Protein AF-A0A952NFS4-F1 (afdb_monomer_lite)

Sequence (334 aa):
MRTPTLLSLLITGSLAAYAETATTVPVESAVNVFPADLLQISTTQAFSKHVMLVDKSARKLMIFERDGETIRKIDEIPADIGKNNGNKEKENDHRTPEGIYFFQQKKAPPEIPFSLYGKMAFTTDYPNLFDKRAKKTGSGIWLHSIPENVPLTRGSRGCIVIRNEALARVESYIQLHETPVIIYDKIEYIAKEEHDRRRKELGEWMENWRQSWESQDADRYLSFYDKDFSAPGFKGFSNWEKHKRRLARNYKTIKVTLNQPFLLLHKDQLIIKTLQKYESDRHADYGVKVVHALRTKDGYKIIREEWEKADETGTTSPAQISALPPVSSEPQKD

Radius of gyration: 28.81 Å; chains: 1; bounding box: 64×35×147 Å

pLDDT: mean 86.6, std 19.98, range [27.89, 98.75]

Foldseek 3Di:
DDDDDDDDDDDDDDDDDDDDPPPPDPDPDPQDKDFQFQQFDFPALLFFQWAWEAAQQQQKIWIWGDDPRDIDTDDIFRKAFFPDADAAAEAQPRGAHAFKKFFADKAAPPRDDCQQFNGIKTAIPPVDPVSVVSVGDDGDAIEGEHAPPDDRHPGGSHHIYGHPVVVVVVVVSHDGPHHMYGYDNHTDMDGPVSSVVVSVVVVVVVVQLQVCLFVLVLVSNCVQADQLADEPPDPHDVRVSVVSNVVSVPFPGKDKDWGRWRWGDGQFKTKTWTWIWIDTPVDTATWIKIWIWGQDPVGIHTRYIFTFGDDSSRHGDPDDSDGPDDDPPDPPDD

Structure (mmCIF, N/CA/C/O backbone):
data_AF-A0A952NFS4-F1
#
_entry.id   AF-A0A952NFS4-F1
#
loop_
_atom_site.group_PDB
_atom_site.id
_atom_site.type_symbol
_atom_site.label_atom_id
_atom_site.label_alt_id
_atom_site.label_comp_id
_atom_site.label_asym_id
_atom_site.label_entity_id
_atom_site.label_seq_id
_atom_site.pdbx_PDB_ins_code
_atom_site.Cartn_x
_atom_site.Cartn_y
_atom_site.Cartn_z
_atom_site.occupancy
_atom_site.B_iso_or_equiv
_atom_site.auth_seq_id
_atom_site.auth_comp_id
_atom_site.auth_asym_id
_atom_site.auth_atom_id
_atom_site.pdbx_PDB_model_num
ATOM 1 N N . MET A 1 1 ? -26.149 -1.357 -97.907 1.00 39.69 1 MET A N 1
ATOM 2 C CA . MET A 1 1 ? -24.731 -0.950 -98.026 1.00 39.69 1 MET A CA 1
ATOM 3 C C . MET A 1 1 ? -24.549 0.386 -97.313 1.00 39.69 1 MET A C 1
ATOM 5 O O . MET A 1 1 ? -25.293 1.299 -97.625 1.00 39.69 1 MET A O 1
ATOM 9 N N . ARG A 1 2 ? -23.549 0.451 -96.419 1.00 38.22 2 ARG A N 1
ATOM 10 C CA . ARG A 1 2 ? -22.910 1.631 -95.790 1.00 38.22 2 ARG A CA 1
ATOM 11 C C . ARG A 1 2 ? -23.692 2.469 -94.750 1.00 38.22 2 ARG A C 1
ATOM 13 O O . ARG A 1 2 ? -24.704 3.092 -95.028 1.00 38.22 2 ARG A O 1
ATOM 20 N N . THR A 1 3 ? -23.109 2.456 -93.551 1.00 38.09 3 THR A N 1
ATOM 21 C CA . THR A 1 3 ? -23.215 3.307 -92.345 1.00 38.09 3 THR A CA 1
ATOM 22 C C . THR A 1 3 ? -22.605 4.721 -92.549 1.00 38.09 3 THR A C 1
ATOM 24 O O . THR A 1 3 ? -21.975 4.925 -93.586 1.00 38.09 3 THR A O 1
ATOM 27 N N . PRO A 1 4 ? -22.495 5.602 -91.520 1.00 62.12 4 PRO A N 1
ATOM 28 C CA . PRO A 1 4 ? -23.520 6.227 -90.655 1.00 62.12 4 PRO A CA 1
ATOM 29 C C . PRO A 1 4 ? -23.278 7.763 -90.484 1.00 62.12 4 PRO A C 1
ATOM 31 O O . PRO A 1 4 ? -22.248 8.273 -90.919 1.00 62.12 4 PRO A O 1
ATOM 34 N N . THR A 1 5 ? -24.134 8.518 -89.773 1.00 38.03 5 THR A N 1
ATOM 35 C CA . THR A 1 5 ? -23.726 9.771 -89.072 1.00 38.03 5 THR A CA 1
ATOM 36 C C . THR A 1 5 ? -24.678 10.106 -87.909 1.00 38.03 5 THR A C 1
ATOM 38 O O . THR A 1 5 ? -25.882 9.892 -88.018 1.00 38.03 5 THR A O 1
ATOM 41 N N . LEU A 1 6 ? -24.111 10.589 -86.795 1.00 42.22 6 LEU A N 1
ATOM 42 C CA . LEU A 1 6 ? -24.754 10.945 -85.519 1.00 42.22 6 LEU A CA 1
ATOM 43 C C . LEU A 1 6 ? -25.547 12.267 -85.560 1.00 42.22 6 LEU A C 1
ATOM 45 O O . LEU A 1 6 ? -25.089 13.211 -86.198 1.00 42.22 6 LEU A O 1
ATOM 49 N N . LEU A 1 7 ? -26.590 12.392 -84.719 1.00 33.06 7 LEU A N 1
ATOM 50 C CA . LEU A 1 7 ? -26.819 13.610 -83.922 1.00 33.06 7 LEU A CA 1
ATOM 51 C C . LEU A 1 7 ? -27.671 13.359 -82.656 1.00 33.06 7 LEU A C 1
ATOM 53 O O . LEU A 1 7 ? -28.545 12.500 -82.613 1.00 33.06 7 LEU A O 1
ATOM 57 N N . SER A 1 8 ? -27.331 14.143 -81.641 1.00 39.72 8 SER A N 1
ATOM 58 C CA . SER A 1 8 ? -27.684 14.200 -80.220 1.00 39.72 8 SER A CA 1
ATOM 59 C C . SER A 1 8 ? -29.161 14.473 -79.894 1.00 39.72 8 SER A C 1
ATOM 61 O O . SER A 1 8 ? -29.808 15.251 -80.589 1.00 39.72 8 SER A O 1
ATOM 63 N N . LEU A 1 9 ? -29.645 13.982 -78.741 1.00 35.75 9 LEU A N 1
ATOM 64 C CA . LEU A 1 9 ? -30.838 14.529 -78.081 1.00 35.75 9 LEU A CA 1
ATOM 65 C C . LEU A 1 9 ? -30.672 14.567 -76.551 1.00 35.75 9 LEU A C 1
ATOM 67 O O . LEU A 1 9 ? -30.342 13.565 -75.920 1.00 35.75 9 LEU A O 1
ATOM 71 N N . LEU A 1 10 ? -30.888 15.757 -75.987 1.00 40.31 10 LEU A N 1
ATOM 72 C CA . LEU A 1 10 ? -30.966 16.065 -74.558 1.00 40.31 10 LEU A CA 1
ATOM 73 C C . LEU A 1 10 ? -32.201 15.410 -73.928 1.00 40.31 10 LEU A C 1
ATOM 75 O O . LEU A 1 10 ? -33.298 15.555 -74.462 1.00 40.31 10 LEU A O 1
ATOM 79 N N . ILE A 1 11 ? -32.050 14.800 -72.749 1.00 41.53 11 ILE A N 1
ATOM 80 C CA . ILE A 1 11 ? -33.174 14.558 -71.834 1.00 41.53 11 ILE A CA 1
ATOM 81 C C . ILE A 1 11 ? -32.768 15.016 -70.434 1.00 41.53 11 ILE A C 1
ATOM 83 O O . ILE A 1 11 ? -31.851 14.489 -69.810 1.00 41.53 11 ILE A O 1
ATOM 87 N N . THR A 1 12 ? -33.476 16.038 -69.969 1.00 41.69 12 THR A N 1
ATOM 88 C CA . THR A 1 12 ? -33.490 16.570 -68.609 1.00 41.69 12 THR A CA 1
ATOM 89 C C . THR A 1 12 ? -34.091 15.541 -67.648 1.00 41.69 12 THR A C 1
ATOM 91 O O . THR A 1 12 ? -35.274 15.219 -67.756 1.00 41.69 12 THR A O 1
ATOM 94 N N . GLY A 1 13 ? -33.292 15.031 -66.709 1.00 38.50 13 GLY A N 1
ATOM 95 C CA . GLY A 1 13 ? -33.745 14.149 -65.630 1.00 38.50 13 GLY A CA 1
ATOM 96 C C . GLY A 1 13 ? -34.036 14.930 -64.348 1.00 38.50 13 GLY A C 1
ATOM 97 O O . GLY A 1 13 ? -33.151 15.580 -63.800 1.00 38.50 13 GLY A O 1
ATOM 98 N N . SER A 1 14 ? -35.290 14.870 -63.906 1.00 42.69 14 SER A N 1
ATOM 99 C CA . SER A 1 14 ? -35.854 15.470 -62.692 1.00 42.69 14 SER A CA 1
ATOM 100 C C . SER A 1 14 ? -35.191 14.958 -61.401 1.00 42.69 14 SER A C 1
ATOM 102 O O . SER A 1 14 ? -34.988 13.757 -61.233 1.00 42.69 14 SER A O 1
ATOM 104 N N . LEU A 1 15 ? -34.897 15.880 -60.472 1.00 44.75 15 LEU A N 1
ATOM 105 C CA . LEU A 1 15 ? -34.587 15.573 -59.074 1.00 44.75 15 LEU A CA 1
ATOM 106 C C . LEU A 1 15 ? -35.862 15.138 -58.337 1.00 44.75 15 LEU A C 1
ATOM 108 O O . LEU A 1 15 ? -36.786 15.935 -58.182 1.00 44.75 15 LEU A O 1
ATOM 112 N N . ALA A 1 16 ? -35.852 13.925 -57.789 1.00 44.66 16 ALA A N 1
ATOM 113 C CA . ALA A 1 16 ? -36.694 13.543 -56.663 1.00 44.66 16 ALA A CA 1
ATOM 114 C C . ALA A 1 16 ? -35.772 13.138 -55.507 1.00 44.66 16 ALA A C 1
ATOM 116 O O . ALA A 1 16 ? -35.048 12.147 -55.584 1.00 44.66 16 ALA A O 1
ATOM 117 N N . ALA A 1 17 ? -35.756 13.965 -54.463 1.00 45.00 17 ALA A N 1
ATOM 118 C CA . ALA A 1 17 ? -34.979 13.745 -53.255 1.00 45.00 17 ALA A CA 1
ATOM 119 C C . ALA A 1 17 ? -35.564 12.569 -52.461 1.00 45.00 17 ALA A C 1
ATOM 121 O O . ALA A 1 17 ? -36.714 12.621 -52.029 1.00 45.00 17 ALA A O 1
ATOM 122 N N . TYR A 1 18 ? -34.759 11.532 -52.244 1.00 41.91 18 TYR A N 1
ATOM 123 C CA . TYR A 1 18 ? -35.009 10.539 -51.205 1.00 41.91 18 TYR A CA 1
ATOM 124 C C . TYR A 1 18 ? -34.217 10.967 -49.973 1.00 41.91 18 TYR A C 1
ATOM 126 O O . TYR A 1 18 ? -32.988 10.975 -49.975 1.00 41.91 18 TYR A O 1
ATOM 134 N N . ALA A 1 19 ? -34.937 11.389 -48.937 1.00 44.69 19 ALA A N 1
ATOM 135 C CA . ALA A 1 19 ? -34.367 11.630 -47.625 1.00 44.69 19 ALA A CA 1
ATOM 136 C C . ALA A 1 19 ? -34.101 10.273 -46.960 1.00 44.69 19 ALA A C 1
ATOM 138 O O . ALA A 1 19 ? -35.012 9.653 -46.413 1.00 44.69 19 ALA A O 1
ATOM 139 N N . GLU A 1 20 ? -32.857 9.804 -47.010 1.00 44.19 20 GLU A N 1
ATOM 140 C CA . GLU A 1 20 ? -32.389 8.772 -46.090 1.00 44.19 20 GLU A CA 1
ATOM 141 C C . GLU A 1 20 ? -32.205 9.417 -44.716 1.00 44.19 20 GLU A C 1
ATOM 143 O O . GLU A 1 20 ? -31.265 10.173 -44.466 1.00 44.19 20 GLU A O 1
ATOM 148 N N . THR A 1 21 ? -33.136 9.143 -43.806 1.00 40.03 21 THR A N 1
ATOM 149 C CA . THR A 1 21 ? -32.939 9.403 -42.382 1.00 40.03 21 THR A CA 1
ATOM 150 C C . THR A 1 21 ? -31.819 8.498 -41.886 1.00 40.03 21 THR A C 1
ATOM 152 O O . THR A 1 21 ? -32.054 7.344 -41.524 1.00 40.03 21 THR A O 1
ATOM 155 N N . ALA A 1 22 ? -30.593 9.022 -41.886 1.00 40.31 22 ALA A N 1
ATOM 156 C CA . ALA A 1 22 ? -29.454 8.409 -41.227 1.00 40.31 22 ALA A CA 1
ATOM 157 C C . ALA A 1 22 ? -29.796 8.237 -39.742 1.00 40.31 22 ALA A C 1
ATOM 159 O O . ALA A 1 22 ? -29.838 9.196 -38.971 1.00 40.31 22 ALA A O 1
ATOM 160 N N . THR A 1 23 ? -30.099 7.002 -39.353 1.00 36.78 23 THR A N 1
ATOM 161 C CA . THR A 1 23 ? -30.257 6.629 -37.953 1.00 36.78 23 THR A CA 1
ATOM 162 C C . THR A 1 23 ? -28.871 6.732 -37.332 1.00 36.78 23 THR A C 1
ATOM 164 O O . THR A 1 23 ? -27.999 5.905 -37.591 1.00 36.78 23 THR A O 1
ATOM 167 N N . THR A 1 24 ? -28.628 7.800 -36.577 1.00 40.97 24 THR A N 1
ATOM 168 C CA . THR A 1 24 ? -27.391 7.964 -35.818 1.00 40.97 24 THR A CA 1
ATOM 169 C C . THR A 1 24 ? -27.325 6.841 -34.792 1.00 40.97 24 THR A C 1
ATOM 171 O O . THR A 1 24 ? -28.050 6.855 -33.797 1.00 40.97 24 THR A O 1
ATOM 174 N N . VAL A 1 25 ? -26.480 5.847 -35.056 1.00 40.75 25 VAL A N 1
ATOM 175 C CA . VAL A 1 25 ? -26.081 4.858 -34.056 1.00 40.75 25 VAL A CA 1
ATOM 176 C C . VAL A 1 25 ? -25.454 5.644 -32.898 1.00 40.75 25 VAL A C 1
ATOM 178 O O . VAL A 1 25 ? -24.580 6.477 -33.162 1.00 40.75 25 VAL A O 1
ATOM 181 N N . PRO A 1 26 ? -25.899 5.469 -31.641 1.00 41.88 26 PRO A N 1
ATOM 182 C CA . PRO A 1 26 ? -25.292 6.177 -30.528 1.00 41.88 26 PRO A CA 1
ATOM 183 C C . PRO A 1 26 ? -23.823 5.771 -30.454 1.00 41.88 26 PRO A C 1
ATOM 185 O O . PRO A 1 26 ? -23.506 4.582 -30.419 1.00 41.88 26 PRO A O 1
ATOM 188 N N . VAL A 1 27 ? -22.943 6.771 -30.451 1.00 43.31 27 VAL A N 1
ATOM 189 C CA . VAL A 1 27 ? -21.529 6.612 -30.119 1.00 43.31 27 VAL A CA 1
ATOM 190 C C . VAL A 1 27 ? -21.461 5.858 -28.795 1.00 43.31 27 VAL A C 1
ATOM 192 O O . VAL A 1 27 ? -22.013 6.313 -27.794 1.00 43.31 27 VAL A O 1
ATOM 195 N N . GLU A 1 28 ? -20.844 4.681 -28.835 1.00 43.31 28 GLU A N 1
ATOM 196 C CA . GLU A 1 28 ? -20.611 3.796 -27.702 1.00 43.31 28 GLU A CA 1
ATOM 197 C C . GLU A 1 28 ? -20.092 4.623 -26.519 1.00 43.31 28 GLU A C 1
ATOM 199 O O . GLU A 1 28 ? -19.002 5.197 -26.563 1.00 43.31 28 GLU A O 1
ATOM 204 N N . SER A 1 29 ? -20.920 4.768 -25.482 1.00 43.19 29 SER A N 1
ATOM 205 C CA . SER A 1 29 ? -20.528 5.442 -24.251 1.00 43.19 29 SER A CA 1
ATOM 206 C C . SER A 1 29 ? -19.296 4.723 -23.715 1.00 43.19 29 SER A C 1
ATOM 208 O O . SER A 1 29 ? -19.393 3.541 -23.383 1.00 43.19 29 SER A O 1
ATOM 210 N N . ALA A 1 30 ? -18.150 5.405 -23.655 1.00 52.44 30 ALA A N 1
ATOM 211 C CA . ALA A 1 30 ? -16.935 4.850 -23.075 1.00 52.44 30 ALA A CA 1
ATOM 212 C C . ALA A 1 30 ? -17.274 4.263 -21.698 1.00 52.44 30 ALA A C 1
ATOM 214 O O . ALA A 1 30 ? -17.655 4.997 -20.783 1.00 52.44 30 ALA A O 1
ATOM 215 N N . VAL A 1 31 ? -17.208 2.936 -21.573 1.00 57.56 31 VAL A N 1
ATOM 216 C CA . VAL A 1 31 ? -17.515 2.250 -20.318 1.00 57.56 31 VAL A CA 1
ATOM 217 C C . VAL A 1 31 ? -16.520 2.763 -19.283 1.00 57.56 31 VAL A C 1
ATOM 219 O O . VAL A 1 31 ? -15.313 2.567 -19.418 1.00 57.56 31 VAL A O 1
ATOM 222 N N . ASN A 1 32 ? -17.020 3.480 -18.279 1.00 87.31 32 ASN A N 1
ATOM 223 C CA . ASN A 1 32 ? -16.185 4.075 -17.248 1.00 87.31 32 ASN A CA 1
ATOM 224 C C . ASN A 1 32 ? -15.720 2.966 -16.296 1.00 87.31 32 ASN A C 1
ATOM 226 O O . ASN A 1 32 ? -16.459 2.556 -15.397 1.00 87.31 32 ASN A O 1
ATOM 230 N N . VAL A 1 33 ? -14.531 2.422 -16.562 1.00 91.12 33 VAL A N 1
ATOM 231 C CA . VAL A 1 33 ? -13.948 1.306 -15.814 1.00 91.12 33 VAL A CA 1
ATOM 232 C C . VAL A 1 33 ? -12.820 1.759 -14.895 1.00 91.12 33 VAL A C 1
ATOM 234 O O . VAL A 1 33 ? -12.019 2.627 -15.240 1.00 91.12 33 VAL A O 1
ATOM 237 N N . PHE A 1 34 ? -12.719 1.111 -13.738 1.00 92.81 34 PHE A N 1
ATOM 238 C CA . PHE A 1 34 ? -11.740 1.420 -12.698 1.00 92.81 34 PHE A CA 1
ATOM 239 C C . PHE A 1 34 ? -10.943 0.172 -12.311 1.00 92.81 34 PHE A C 1
ATOM 241 O O . PHE A 1 34 ? -11.498 -0.930 -12.362 1.00 92.81 34 PHE A O 1
ATOM 248 N N . PRO A 1 35 ? -9.667 0.308 -11.896 1.00 94.94 35 PRO A N 1
ATOM 249 C CA . PRO A 1 35 ? -8.935 -0.801 -11.296 1.00 94.94 35 PRO A CA 1
ATOM 250 C C . PRO A 1 35 ? -9.697 -1.329 -10.078 1.00 94.94 35 PRO A C 1
ATOM 252 O O . PRO A 1 35 ? -10.043 -0.561 -9.178 1.00 94.94 35 PRO A O 1
ATOM 255 N N . ALA A 1 36 ? -9.951 -2.635 -10.046 1.00 93.88 36 ALA A N 1
ATOM 256 C CA . ALA A 1 36 ? -10.885 -3.247 -9.104 1.00 93.88 36 ALA A CA 1
ATOM 257 C C . ALA A 1 36 ? -10.526 -3.049 -7.623 1.00 93.88 36 ALA A C 1
ATOM 259 O O . ALA A 1 36 ? -11.422 -2.980 -6.782 1.00 93.88 36 ALA A O 1
ATOM 260 N N . ASP A 1 37 ? -9.232 -2.935 -7.329 1.00 93.12 37 ASP A N 1
ATOM 261 C CA . ASP A 1 37 ? -8.688 -2.886 -5.971 1.00 93.12 37 ASP A CA 1
ATOM 262 C C . ASP A 1 37 ? -8.217 -1.469 -5.559 1.00 93.12 37 ASP A C 1
ATOM 264 O O . ASP A 1 37 ? -7.873 -1.231 -4.399 1.00 93.12 37 ASP A O 1
ATOM 268 N N . LEU A 1 38 ? -8.256 -0.485 -6.469 1.00 94.19 38 LEU A N 1
ATOM 269 C CA . LEU A 1 38 ? -7.990 0.923 -6.146 1.00 94.19 38 LEU A CA 1
ATOM 270 C C . LEU A 1 38 ? -9.311 1.632 -5.832 1.00 94.19 38 LEU A C 1
ATOM 272 O O . LEU A 1 38 ? -9.870 2.335 -6.673 1.00 94.19 38 LEU A O 1
ATOM 276 N N . LEU A 1 39 ? -9.842 1.402 -4.629 1.00 92.75 39 LEU A N 1
ATOM 277 C CA . LEU A 1 39 ? -11.181 1.874 -4.261 1.00 92.75 39 LEU A CA 1
ATOM 278 C C . LEU A 1 39 ? -11.217 3.351 -3.864 1.00 92.75 39 LEU A C 1
ATOM 280 O O . LEU A 1 39 ? -12.156 4.047 -4.237 1.00 92.75 39 LEU A O 1
ATOM 284 N N . GLN A 1 40 ? -10.228 3.842 -3.110 1.00 94.00 40 GLN A N 1
ATOM 285 C CA . GLN A 1 40 ? -10.239 5.225 -2.629 1.00 94.00 40 GLN A CA 1
ATOM 286 C C . GLN A 1 40 ? -8.832 5.747 -2.339 1.00 94.00 40 GLN A C 1
ATOM 288 O O . GLN A 1 40 ? -8.115 5.189 -1.509 1.00 94.00 40 GLN A O 1
ATOM 293 N N . ILE A 1 41 ? -8.473 6.864 -2.972 1.00 95.62 41 ILE A N 1
ATOM 294 C CA . ILE A 1 41 ? -7.329 7.691 -2.574 1.00 95.62 41 ILE A CA 1
ATOM 295 C C . ILE A 1 41 ? -7.869 8.749 -1.614 1.00 95.62 41 ILE A C 1
ATOM 297 O O . ILE A 1 41 ? -8.770 9.500 -1.993 1.00 95.62 41 ILE A O 1
ATOM 301 N N . SER A 1 42 ? -7.350 8.777 -0.379 1.00 93.50 42 SER A N 1
ATOM 302 C CA . SER A 1 42 ? -7.847 9.674 0.678 1.00 93.50 42 SER A CA 1
ATOM 303 C C . SER A 1 42 ? -7.925 11.112 0.184 1.00 93.50 42 SER A C 1
ATOM 305 O O . SER A 1 42 ? -6.990 11.493 -0.501 1.00 93.50 42 SER A O 1
ATOM 307 N N . THR A 1 43 ? -8.935 11.919 0.543 1.00 92.00 43 THR A N 1
ATOM 308 C CA . THR A 1 43 ? -9.040 13.360 0.199 1.00 92.00 43 THR A CA 1
ATOM 309 C C . THR A 1 43 ? -8.216 14.303 1.072 1.00 92.00 43 THR A C 1
ATOM 311 O O . THR A 1 43 ? -8.055 15.476 0.727 1.00 92.00 43 THR A O 1
ATOM 314 N N . THR A 1 44 ? -7.641 13.810 2.166 1.00 89.44 44 THR A N 1
ATOM 315 C CA . THR A 1 44 ? -6.764 14.619 3.019 1.00 89.44 44 THR A CA 1
ATOM 316 C C . THR A 1 44 ? -5.487 15.048 2.286 1.00 89.44 44 THR A C 1
ATOM 318 O O . THR A 1 44 ? -5.034 14.383 1.353 1.00 89.44 44 THR A O 1
ATOM 321 N N . GLN A 1 45 ? -4.899 16.172 2.694 1.00 88.44 45 GLN A N 1
ATOM 322 C CA . GLN A 1 45 ? -3.573 16.599 2.224 1.00 88.44 45 GLN A CA 1
ATOM 323 C C . GLN A 1 45 ? -2.434 15.893 2.973 1.00 88.44 45 GLN A C 1
ATOM 325 O O . GLN A 1 45 ? -1.299 15.927 2.515 1.00 88.44 45 GLN A O 1
ATOM 330 N N . ALA A 1 46 ? -2.757 15.218 4.080 1.00 88.31 46 ALA A N 1
ATOM 331 C CA . ALA A 1 46 ? -1.815 14.461 4.897 1.00 88.31 46 ALA A CA 1
ATOM 332 C C . ALA A 1 46 ? -1.188 13.249 4.207 1.00 88.31 46 ALA A C 1
ATOM 334 O O . ALA A 1 46 ? -0.140 12.781 4.636 1.00 88.31 46 ALA A O 1
ATOM 335 N N . PHE A 1 47 ? -1.843 12.706 3.183 1.00 92.88 47 PHE A N 1
ATOM 336 C CA . PHE A 1 47 ? -1.386 11.509 2.487 1.00 92.88 47 PHE A CA 1
ATOM 337 C C . PHE A 1 47 ? -1.088 11.835 1.032 1.00 92.88 47 PHE A C 1
ATOM 339 O O . PHE A 1 47 ? -1.615 12.801 0.471 1.00 92.88 47 PHE A O 1
ATOM 346 N N . SER A 1 48 ? -0.278 10.987 0.397 1.00 94.31 48 SER A N 1
ATOM 347 C CA . SER A 1 48 ? -0.005 11.128 -1.029 1.00 94.31 48 SER A CA 1
ATOM 348 C C . SER A 1 48 ? -1.302 11.143 -1.838 1.00 94.31 48 SER A C 1
ATOM 350 O O . SER A 1 48 ? -2.178 10.293 -1.677 1.00 94.31 48 SER A O 1
ATOM 352 N N . LYS A 1 49 ? -1.395 12.097 -2.766 1.00 95.62 49 LYS A N 1
ATOM 353 C CA . LYS A 1 49 ? -2.478 12.154 -3.755 1.00 95.62 49 LYS A CA 1
ATOM 354 C C . LYS A 1 49 ? -2.304 11.141 -4.891 1.00 95.62 49 LYS A C 1
ATOM 356 O O . LYS A 1 49 ? -3.188 11.048 -5.742 1.00 95.62 49 LYS A O 1
ATOM 361 N N . HIS A 1 50 ? -1.180 10.419 -4.920 1.00 97.38 50 HIS A N 1
ATOM 362 C CA . HIS A 1 50 ? -0.834 9.480 -5.980 1.00 97.38 50 HIS A CA 1
ATOM 363 C C . HIS A 1 50 ? -0.805 8.035 -5.486 1.00 97.38 50 HIS A C 1
ATOM 365 O O . HIS A 1 50 ? -0.382 7.749 -4.367 1.00 97.38 50 HIS A O 1
ATOM 371 N N . VAL A 1 51 ? -1.174 7.120 -6.378 1.00 98.12 51 VAL A N 1
ATOM 372 C CA . VAL A 1 51 ? -0.957 5.676 -6.250 1.00 98.12 51 VAL A CA 1
ATOM 373 C C . VAL A 1 51 ? -0.301 5.175 -7.521 1.00 98.12 51 VAL A C 1
ATOM 375 O O . VAL A 1 51 ? -0.713 5.530 -8.624 1.00 98.12 51 VAL A O 1
ATOM 378 N N . MET A 1 52 ? 0.691 4.308 -7.375 1.00 98.56 52 MET A N 1
ATOM 379 C CA . MET A 1 52 ? 1.295 3.610 -8.500 1.00 98.56 52 MET A CA 1
ATOM 380 C C . MET A 1 52 ? 0.738 2.196 -8.599 1.00 98.56 52 MET A C 1
ATOM 382 O O . MET A 1 52 ? 0.735 1.467 -7.611 1.00 98.56 52 MET A O 1
ATOM 386 N N . LEU A 1 53 ? 0.296 1.788 -9.786 1.00 98.62 53 LEU A N 1
ATOM 387 C CA . LEU A 1 53 ? -0.083 0.404 -10.064 1.00 98.62 53 LEU A CA 1
ATOM 388 C C . LEU A 1 53 ? 0.904 -0.203 -11.059 1.00 98.62 53 LEU A C 1
ATOM 390 O O . LEU A 1 53 ? 1.197 0.398 -12.090 1.00 98.62 53 LEU A O 1
ATOM 394 N N . VAL A 1 54 ? 1.398 -1.401 -10.771 1.00 98.75 54 VAL A N 1
ATOM 395 C CA . VAL A 1 54 ? 2.228 -2.178 -11.695 1.00 98.75 54 VAL A CA 1
ATOM 396 C C . VAL A 1 54 ? 1.416 -3.357 -12.200 1.00 98.75 54 VAL A C 1
ATOM 398 O O . VAL A 1 54 ? 1.000 -4.200 -11.410 1.00 98.75 54 VAL A O 1
ATOM 401 N N . ASP A 1 55 ? 1.225 -3.430 -13.513 1.00 98.56 55 ASP A N 1
ATOM 402 C CA . ASP A 1 55 ? 0.678 -4.606 -14.185 1.00 98.56 55 ASP A CA 1
ATOM 403 C C . ASP A 1 55 ? 1.841 -5.421 -14.758 1.00 98.56 55 ASP A C 1
ATOM 405 O O . ASP A 1 55 ? 2.511 -4.989 -15.704 1.00 98.56 55 ASP A O 1
ATOM 409 N N . LYS A 1 56 ? 2.118 -6.585 -14.160 1.00 98.38 56 LYS A N 1
ATOM 410 C CA . LYS A 1 56 ? 3.207 -7.472 -14.587 1.00 98.38 56 LYS A CA 1
ATOM 411 C C . LYS A 1 56 ? 2.946 -8.068 -15.970 1.00 98.38 56 LYS A C 1
ATOM 413 O O . LYS A 1 56 ? 3.875 -8.136 -16.772 1.00 98.38 56 LYS A O 1
ATOM 418 N N . SER A 1 57 ? 1.706 -8.454 -16.264 1.00 97.38 57 SER A N 1
ATOM 419 C CA . SER A 1 57 ? 1.306 -9.059 -17.537 1.00 97.38 57 SER A CA 1
ATOM 420 C C . SER A 1 57 ? 1.433 -8.080 -18.705 1.00 97.38 57 SER A C 1
ATOM 422 O O . SER A 1 57 ? 1.997 -8.419 -19.745 1.00 97.38 57 SER A O 1
ATOM 424 N N . ALA A 1 58 ? 0.986 -6.838 -18.509 1.00 97.38 58 ALA A N 1
ATOM 425 C CA . ALA A 1 58 ? 1.087 -5.768 -19.494 1.00 97.38 58 ALA A CA 1
ATOM 426 C C . ALA A 1 58 ? 2.462 -5.085 -19.479 1.00 97.38 58 ALA A C 1
ATOM 428 O O . ALA A 1 58 ? 2.778 -4.333 -20.401 1.00 97.38 58 ALA A O 1
ATOM 429 N N . ARG A 1 59 ? 3.271 -5.346 -18.441 1.00 97.88 59 ARG A N 1
ATOM 430 C CA . ARG A 1 59 ? 4.598 -4.767 -18.207 1.00 97.88 59 ARG A CA 1
ATOM 431 C C . ARG A 1 59 ? 4.547 -3.241 -18.196 1.00 97.88 59 ARG A C 1
ATOM 433 O O . ARG A 1 59 ? 5.264 -2.563 -18.932 1.00 97.88 59 ARG A O 1
ATOM 440 N N . LYS A 1 60 ? 3.660 -2.703 -17.359 1.00 98.31 60 LYS A N 1
ATOM 441 C CA . LYS A 1 60 ? 3.388 -1.266 -17.247 1.00 98.31 60 LYS A CA 1
ATOM 442 C C . LYS A 1 60 ? 3.391 -0.812 -15.797 1.00 98.31 60 LYS A C 1
ATOM 444 O O . LYS A 1 60 ? 2.881 -1.505 -14.923 1.00 98.31 60 LYS A O 1
ATOM 449 N N . LEU A 1 61 ? 3.919 0.384 -15.576 1.00 98.62 61 LEU A N 1
ATOM 450 C CA . LEU A 1 61 ? 3.736 1.180 -14.370 1.00 98.62 61 LEU A CA 1
ATOM 451 C C . LEU A 1 61 ? 2.748 2.301 -14.705 1.00 98.62 61 LEU A C 1
ATOM 453 O O . LEU A 1 61 ? 2.991 3.084 -15.616 1.00 98.62 61 LEU A O 1
ATOM 457 N N . MET A 1 62 ? 1.640 2.381 -13.987 1.00 98.50 62 MET A N 1
ATOM 458 C CA . MET A 1 62 ? 0.611 3.403 -14.155 1.00 98.50 62 MET A CA 1
ATOM 459 C C . MET A 1 62 ? 0.539 4.269 -12.911 1.00 98.50 62 MET A C 1
ATOM 461 O O . MET A 1 62 ? 0.685 3.772 -11.795 1.00 98.50 62 MET A O 1
ATOM 465 N N . ILE A 1 63 ? 0.278 5.555 -13.107 1.00 98.19 63 ILE A N 1
ATOM 466 C CA . ILE A 1 63 ? 0.153 6.521 -12.019 1.00 98.19 63 ILE A CA 1
ATOM 467 C C . ILE A 1 63 ? -1.285 6.998 -11.989 1.00 98.19 63 ILE A C 1
ATOM 469 O O . ILE A 1 63 ? -1.807 7.491 -12.989 1.00 98.19 63 ILE A O 1
ATOM 473 N N . PHE A 1 64 ? -1.917 6.828 -10.839 1.00 97.62 64 PHE A N 1
ATOM 474 C CA . PHE A 1 64 ? -3.258 7.302 -10.565 1.00 97.62 64 PHE A CA 1
ATOM 475 C C . PHE A 1 64 ? -3.192 8.457 -9.578 1.00 97.62 64 PHE A C 1
ATOM 477 O O . PHE A 1 64 ? -2.395 8.441 -8.643 1.00 97.62 64 PHE A O 1
ATOM 484 N N . GLU A 1 65 ? -4.041 9.450 -9.795 1.00 95.81 65 GLU A N 1
ATOM 485 C CA . GLU A 1 65 ? -4.186 10.625 -8.949 1.00 95.81 65 GLU A CA 1
ATOM 486 C C . GLU A 1 65 ? -5.634 10.735 -8.480 1.00 95.81 65 GLU A C 1
ATOM 488 O O . GLU A 1 65 ? -6.574 10.385 -9.203 1.00 95.81 65 GLU A O 1
ATOM 493 N N . ARG A 1 66 ? -5.808 11.240 -7.262 1.00 93.56 66 ARG A N 1
ATOM 494 C CA . ARG A 1 66 ? -7.104 11.706 -6.780 1.00 93.56 66 ARG A CA 1
ATOM 495 C C . ARG A 1 66 ? -7.552 12.950 -7.549 1.00 93.56 66 ARG A C 1
ATOM 497 O O . ARG A 1 66 ? -6.865 13.967 -7.524 1.00 93.56 66 ARG A O 1
ATOM 504 N N . ASP A 1 67 ? -8.750 12.895 -8.117 1.00 84.62 67 ASP A N 1
ATOM 505 C CA . ASP A 1 67 ? -9.408 14.006 -8.804 1.00 84.62 67 ASP A CA 1
ATOM 506 C C . ASP A 1 67 ? -10.780 14.265 -8.160 1.00 84.62 67 ASP A C 1
ATOM 508 O O . ASP A 1 67 ? -11.779 13.603 -8.463 1.00 84.62 67 ASP A O 1
ATOM 512 N N . GLY A 1 68 ? -10.801 15.158 -7.166 1.00 81.00 68 GLY A N 1
ATOM 513 C CA . GLY A 1 68 ? -11.956 15.347 -6.285 1.00 81.00 68 GLY A CA 1
ATOM 514 C C . GLY A 1 68 ? -12.302 14.063 -5.521 1.00 81.00 68 GLY A C 1
ATOM 515 O O . GLY A 1 68 ? -11.487 13.555 -4.751 1.00 81.00 68 GLY A O 1
ATOM 516 N N . GLU A 1 69 ? -13.512 13.546 -5.742 1.00 73.50 69 GLU A N 1
ATOM 517 C CA . GLU A 1 69 ? -13.978 12.254 -5.208 1.00 73.50 69 GLU A CA 1
ATOM 518 C C . GLU A 1 69 ? -13.680 11.065 -6.138 1.00 73.50 69 GLU A C 1
ATOM 520 O O . GLU A 1 69 ? -13.983 9.920 -5.805 1.00 73.50 69 GLU A O 1
ATOM 525 N N . THR A 1 70 ? -13.101 11.322 -7.312 1.00 82.81 70 THR A N 1
ATOM 526 C CA . THR A 1 70 ? -12.797 10.305 -8.322 1.00 82.81 70 THR A CA 1
ATOM 527 C C . THR A 1 70 ? -11.301 10.010 -8.394 1.00 82.81 70 THR A C 1
ATOM 529 O O . THR A 1 70 ? -10.475 10.650 -7.738 1.00 82.81 70 THR A O 1
ATOM 532 N N . ILE A 1 71 ? -10.940 8.994 -9.176 1.00 91.12 71 ILE A N 1
ATOM 533 C CA . ILE A 1 71 ? -9.558 8.569 -9.385 1.00 91.12 71 ILE A CA 1
ATOM 534 C C . ILE A 1 71 ? -9.302 8.542 -10.890 1.00 91.12 71 ILE A C 1
ATOM 536 O O . ILE A 1 71 ? -10.077 7.951 -11.642 1.00 91.12 71 ILE A O 1
ATOM 540 N N . ARG A 1 72 ? -8.203 9.159 -11.329 1.00 93.38 72 ARG A N 1
ATOM 541 C CA . ARG A 1 72 ? -7.828 9.285 -12.743 1.00 93.38 72 ARG A CA 1
ATOM 542 C C . ARG A 1 72 ? -6.428 8.735 -12.976 1.00 93.38 72 ARG A C 1
ATOM 544 O O . ARG A 1 72 ? -5.515 9.026 -12.211 1.00 93.38 72 ARG A O 1
ATOM 551 N N . LYS A 1 73 ? -6.233 7.990 -14.068 1.00 96.12 73 LYS A N 1
ATOM 552 C CA . LYS A 1 73 ? -4.888 7.646 -14.555 1.00 96.12 73 LYS A CA 1
ATOM 553 C C . LYS A 1 73 ? -4.255 8.883 -15.196 1.00 96.12 73 LYS A C 1
ATOM 555 O O . LYS A 1 73 ? -4.845 9.457 -16.109 1.00 96.12 73 LYS A O 1
ATOM 560 N N . ILE A 1 74 ? -3.076 9.278 -14.726 1.00 96.62 74 ILE A N 1
ATOM 561 C CA . ILE A 1 74 ? -2.372 10.489 -15.173 1.00 96.62 74 ILE A CA 1
ATOM 562 C C . ILE A 1 74 ? -1.091 10.201 -15.959 1.00 96.62 74 ILE A C 1
ATOM 564 O O . ILE A 1 74 ? -0.657 11.059 -16.719 1.00 96.62 74 ILE A O 1
ATOM 568 N N . ASP A 1 75 ? -0.508 9.010 -15.807 1.00 97.06 75 ASP A N 1
ATOM 569 C CA . ASP A 1 75 ? 0.655 8.576 -16.587 1.00 97.06 75 ASP A CA 1
ATOM 570 C C . ASP A 1 75 ? 0.660 7.045 -16.740 1.00 97.06 75 ASP A C 1
ATOM 572 O O . ASP A 1 75 ? 0.070 6.309 -15.939 1.00 97.06 75 ASP A O 1
ATOM 576 N N . GLU A 1 76 ? 1.330 6.566 -17.783 1.00 97.75 76 GLU A N 1
ATOM 577 C CA . GLU A 1 76 ? 1.542 5.153 -18.075 1.00 97.75 76 GLU A CA 1
ATOM 578 C C . GLU A 1 76 ? 2.921 4.956 -18.714 1.00 97.75 76 GLU A C 1
ATOM 580 O O . GLU A 1 76 ? 3.237 5.503 -19.769 1.00 97.75 76 GLU A O 1
ATOM 585 N N . ILE A 1 77 ? 3.746 4.135 -18.071 1.00 97.88 77 ILE A N 1
ATOM 586 C CA . ILE A 1 77 ? 5.152 3.940 -18.400 1.00 97.88 77 ILE A CA 1
ATOM 587 C C . ILE A 1 77 ? 5.408 2.458 -18.706 1.00 97.88 77 ILE A C 1
ATOM 589 O O . ILE A 1 77 ? 5.071 1.600 -17.884 1.00 97.88 77 ILE A O 1
ATOM 593 N N . PRO A 1 78 ? 6.060 2.124 -19.836 1.00 97.94 78 PRO A N 1
ATOM 594 C CA . PRO A 1 78 ? 6.581 0.781 -20.066 1.00 97.94 78 PRO A CA 1
ATOM 595 C C . PRO A 1 78 ? 7.578 0.377 -18.975 1.00 97.94 78 PRO A C 1
ATOM 597 O O . PRO A 1 78 ? 8.514 1.119 -18.667 1.00 97.94 78 PRO A O 1
ATOM 600 N N . ALA A 1 79 ? 7.405 -0.821 -18.429 1.00 97.94 79 ALA A N 1
ATOM 601 C CA . ALA A 1 79 ? 8.228 -1.362 -17.361 1.00 97.94 79 ALA A CA 1
ATOM 602 C C . ALA A 1 79 ? 8.782 -2.756 -17.704 1.00 97.94 79 ALA A C 1
ATOM 604 O O . ALA A 1 79 ? 8.332 -3.449 -18.614 1.00 97.94 79 ALA A O 1
ATOM 605 N N . ASP A 1 80 ? 9.789 -3.181 -16.958 1.00 97.25 80 ASP A N 1
ATOM 606 C CA . ASP A 1 80 ? 10.252 -4.561 -16.864 1.00 97.25 80 ASP A CA 1
ATOM 607 C C . ASP A 1 80 ? 10.155 -5.031 -15.414 1.00 97.25 80 ASP A C 1
ATOM 609 O O . ASP A 1 80 ? 10.115 -4.234 -14.476 1.00 97.25 80 ASP A O 1
ATOM 613 N N . ILE A 1 81 ? 10.056 -6.341 -15.254 1.00 97.56 81 ILE A N 1
ATOM 614 C CA . ILE A 1 81 ? 9.765 -7.038 -14.007 1.00 97.56 81 ILE A CA 1
ATOM 615 C C . ILE A 1 81 ? 10.734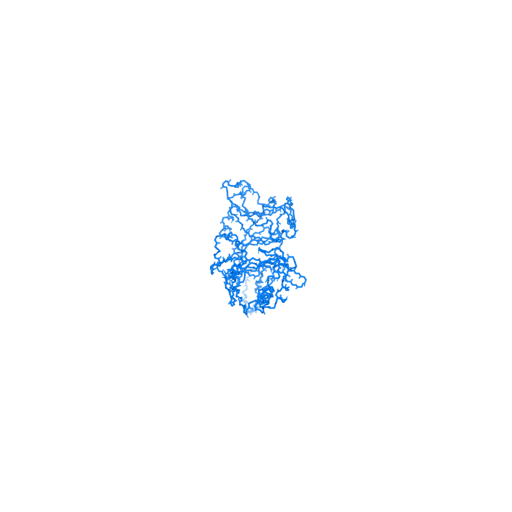 -8.215 -13.867 1.00 97.56 81 ILE A C 1
ATOM 617 O O . ILE A 1 81 ? 11.634 -8.407 -14.686 1.00 97.56 81 ILE A O 1
ATOM 621 N N . GLY A 1 82 ? 10.575 -9.012 -12.817 1.00 96.62 82 GLY A N 1
ATOM 622 C CA . GLY A 1 82 ? 11.338 -10.235 -12.618 1.00 96.62 82 GLY A CA 1
ATOM 623 C C . GLY A 1 82 ? 11.277 -11.163 -13.833 1.00 96.62 82 GLY A C 1
ATOM 624 O O . GLY A 1 82 ? 10.251 -11.269 -14.500 1.00 96.62 82 GLY A O 1
ATOM 625 N N . LYS A 1 83 ? 12.387 -11.854 -14.111 1.00 96.62 83 LYS A N 1
ATOM 626 C CA . LYS A 1 83 ? 12.493 -12.846 -15.198 1.00 96.62 83 LYS A CA 1
ATOM 627 C C . LYS A 1 83 ? 11.423 -13.930 -15.129 1.00 96.62 83 LYS A C 1
ATOM 629 O O . LYS A 1 83 ? 11.006 -14.443 -16.162 1.00 96.62 83 LYS A O 1
ATOM 634 N N . ASN A 1 84 ? 11.031 -14.302 -13.914 1.00 97.44 84 ASN A N 1
ATOM 635 C CA . ASN A 1 84 ? 10.067 -15.360 -13.678 1.00 97.44 84 ASN A CA 1
ATOM 636 C C . ASN A 1 84 ? 8.683 -14.763 -13.398 1.00 97.44 84 ASN A C 1
ATOM 638 O O . ASN A 1 84 ? 8.544 -13.825 -12.611 1.00 97.44 84 ASN A O 1
ATOM 642 N N . ASN A 1 85 ? 7.658 -15.362 -14.004 1.00 96.38 85 ASN A N 1
ATOM 643 C CA . ASN A 1 85 ? 6.258 -15.020 -13.758 1.00 96.38 85 ASN A CA 1
ATOM 644 C C . ASN A 1 85 ? 5.792 -15.478 -12.365 1.00 96.38 85 ASN A C 1
ATOM 646 O O . ASN A 1 85 ? 6.424 -16.324 -11.722 1.00 96.38 85 ASN A O 1
ATOM 650 N N . GLY A 1 86 ? 4.637 -14.958 -11.942 1.00 97.19 86 GLY A N 1
ATOM 651 C CA . GLY A 1 86 ? 3.992 -15.289 -10.672 1.00 97.19 86 GLY A CA 1
ATOM 652 C C . GLY A 1 86 ? 4.565 -14.537 -9.472 1.00 97.19 86 GLY A C 1
ATOM 653 O O . GLY A 1 86 ? 5.519 -13.762 -9.594 1.00 97.19 86 GLY A O 1
ATOM 654 N N . ASN A 1 87 ? 3.951 -14.745 -8.308 1.00 98.25 87 ASN A N 1
ATOM 655 C CA . ASN A 1 87 ? 4.293 -14.026 -7.086 1.00 98.25 87 ASN A CA 1
ATOM 656 C C . ASN A 1 87 ? 5.666 -14.451 -6.550 1.00 98.25 87 ASN A C 1
ATOM 658 O O . ASN A 1 87 ? 6.044 -15.628 -6.620 1.00 98.25 87 ASN A O 1
ATOM 662 N N . LYS A 1 88 ? 6.398 -13.481 -6.002 1.00 98.44 88 LYS A N 1
ATOM 663 C CA . LYS A 1 88 ? 7.634 -13.725 -5.270 1.00 98.44 88 LYS A CA 1
ATOM 664 C C . LYS A 1 88 ? 7.331 -14.471 -3.976 1.00 98.44 88 LYS A C 1
ATOM 666 O O . LYS A 1 88 ? 6.471 -14.044 -3.211 1.00 98.44 88 LYS A O 1
ATOM 671 N N . GLU A 1 89 ? 8.070 -15.549 -3.742 1.00 98.00 89 GLU A N 1
ATOM 672 C CA . GLU A 1 89 ? 7.932 -16.425 -2.573 1.00 98.00 89 GLU A CA 1
ATOM 673 C C . GLU A 1 89 ? 9.259 -16.578 -1.819 1.00 98.00 89 GLU A C 1
ATOM 675 O O . GLU A 1 89 ? 9.277 -16.702 -0.594 1.00 98.00 89 GLU A O 1
ATOM 680 N N . LYS A 1 90 ? 10.392 -16.578 -2.534 1.00 98.00 90 LYS A N 1
ATOM 681 C CA . LYS A 1 90 ? 11.705 -16.881 -1.950 1.00 98.00 90 LYS A CA 1
ATOM 682 C C . LYS A 1 90 ? 12.795 -15.951 -2.460 1.00 98.00 90 LYS A C 1
ATOM 684 O O . LYS A 1 90 ? 12.727 -15.375 -3.547 1.00 98.00 90 LYS A O 1
ATOM 689 N N . GLU A 1 91 ? 13.858 -15.825 -1.681 1.00 97.44 91 GLU A N 1
ATOM 690 C CA . GLU A 1 91 ? 15.091 -15.205 -2.151 1.00 97.44 91 GLU A CA 1
ATOM 691 C C . GLU A 1 91 ? 15.594 -15.883 -3.440 1.00 97.44 91 GLU A C 1
ATOM 693 O O . GLU A 1 91 ? 15.494 -17.098 -3.594 1.00 97.44 91 GLU A O 1
ATOM 698 N N . ASN A 1 92 ? 16.109 -15.082 -4.378 1.00 95.94 92 ASN A N 1
ATOM 699 C CA . ASN A 1 92 ? 16.654 -15.535 -5.666 1.00 95.94 92 ASN A CA 1
ATOM 700 C C . ASN A 1 92 ? 15.682 -16.272 -6.614 1.00 95.94 92 ASN A C 1
ATOM 702 O O . ASN A 1 92 ? 16.117 -16.811 -7.626 1.00 95.94 92 ASN A O 1
ATOM 706 N N . ASP A 1 93 ? 14.367 -16.230 -6.375 1.00 97.75 93 ASP A N 1
ATOM 707 C CA . ASP A 1 93 ? 13.369 -16.770 -7.317 1.00 97.75 93 ASP A CA 1
ATOM 708 C C . ASP A 1 93 ? 13.165 -15.916 -8.585 1.00 97.75 93 ASP A C 1
ATOM 710 O O . ASP A 1 93 ? 12.427 -16.316 -9.482 1.00 97.75 93 ASP A O 1
ATOM 714 N N . HIS A 1 94 ? 13.816 -14.750 -8.667 1.00 97.44 94 HIS A N 1
ATOM 715 C CA . HIS A 1 94 ? 13.737 -13.786 -9.769 1.00 97.44 94 HIS A CA 1
ATOM 716 C C . HIS A 1 94 ? 12.315 -13.348 -10.148 1.00 97.44 94 HIS A C 1
ATOM 718 O O . HIS A 1 94 ? 12.069 -12.987 -11.300 1.00 97.44 94 HIS A O 1
ATOM 724 N N . ARG A 1 95 ? 11.383 -13.364 -9.192 1.00 98.50 95 ARG A N 1
ATOM 725 C CA . ARG A 1 95 ? 10.014 -12.874 -9.371 1.00 98.50 95 ARG A CA 1
ATOM 726 C C . ARG A 1 95 ? 9.857 -11.483 -8.774 1.00 98.50 95 ARG A C 1
ATOM 728 O O . ARG A 1 95 ? 10.471 -11.163 -7.757 1.00 98.50 95 ARG A O 1
ATOM 735 N N . THR A 1 96 ? 9.012 -10.663 -9.390 1.00 98.75 96 THR A N 1
ATOM 736 C CA . THR A 1 96 ? 8.517 -9.428 -8.763 1.00 98.75 96 THR A CA 1
ATOM 737 C C . THR A 1 96 ? 7.331 -9.781 -7.862 1.00 98.75 96 THR A C 1
ATOM 739 O O . THR A 1 96 ? 6.435 -10.503 -8.322 1.00 98.75 96 THR A O 1
ATOM 742 N N . PRO A 1 97 ? 7.315 -9.324 -6.597 1.00 98.69 97 PRO A N 1
ATOM 743 C CA . PRO A 1 97 ? 6.225 -9.621 -5.677 1.00 98.69 97 PRO A CA 1
ATOM 744 C C . PRO A 1 97 ? 4.901 -9.019 -6.143 1.00 98.69 97 PRO A C 1
ATOM 746 O O . PRO A 1 97 ? 4.881 -8.063 -6.908 1.00 98.69 97 PRO A O 1
ATOM 749 N N . GLU A 1 98 ? 3.803 -9.581 -5.657 1.00 98.62 98 GLU A N 1
ATOM 750 C CA . GLU A 1 98 ? 2.447 -9.058 -5.815 1.00 98.62 98 GLU A CA 1
ATOM 751 C C . GLU A 1 98 ? 1.907 -8.673 -4.439 1.00 98.62 98 GLU A C 1
ATOM 753 O O . GLU A 1 98 ? 1.951 -9.496 -3.516 1.00 98.62 98 GLU A O 1
ATOM 758 N N . GLY A 1 99 ? 1.405 -7.447 -4.306 1.00 98.38 99 GLY A N 1
ATOM 759 C CA . GLY A 1 99 ? 1.029 -6.867 -3.020 1.00 98.38 99 GLY A CA 1
ATOM 760 C C . GLY A 1 99 ? 1.052 -5.342 -3.015 1.00 98.38 99 GLY A C 1
ATOM 761 O O . GLY A 1 99 ? 1.329 -4.701 -4.030 1.00 98.38 99 GLY A O 1
ATOM 762 N N . ILE A 1 100 ? 0.765 -4.772 -1.845 1.00 98.56 100 ILE A N 1
ATOM 763 C CA . ILE A 1 100 ? 0.802 -3.328 -1.584 1.00 98.56 100 ILE A CA 1
ATOM 764 C C . ILE A 1 100 ? 2.130 -2.986 -0.907 1.00 98.56 100 ILE A C 1
ATOM 766 O O . ILE A 1 100 ? 2.409 -3.488 0.179 1.00 98.56 100 ILE A O 1
ATOM 770 N N . TYR A 1 101 ? 2.923 -2.113 -1.519 1.00 98.69 101 TYR A N 1
ATOM 771 C CA . TYR A 1 101 ? 4.232 -1.702 -1.011 1.00 98.69 101 TYR A CA 1
ATOM 772 C C . TYR A 1 101 ? 4.341 -0.185 -0.920 1.00 98.69 101 TYR A C 1
ATOM 774 O O . TYR A 1 101 ? 3.611 0.537 -1.594 1.00 98.69 101 TYR A O 1
ATOM 782 N N . PHE A 1 102 ? 5.292 0.302 -0.131 1.00 98.44 102 PHE A N 1
ATOM 783 C CA . PHE A 1 102 ? 5.604 1.724 -0.003 1.00 98.44 102 PHE A CA 1
ATOM 784 C C . PHE A 1 102 ? 7.081 1.978 -0.275 1.00 98.44 102 PHE A C 1
ATOM 786 O O . PHE A 1 102 ? 7.951 1.211 0.151 1.00 98.44 102 PHE A O 1
ATOM 793 N N . PHE A 1 103 ? 7.380 3.085 -0.955 1.00 98.38 103 PHE A N 1
ATOM 794 C CA . PHE A 1 103 ? 8.760 3.495 -1.200 1.00 98.38 103 PHE A CA 1
ATOM 795 C C . PHE A 1 103 ? 9.437 3.946 0.096 1.00 98.38 103 PHE A C 1
ATOM 797 O O . PHE A 1 103 ? 8.856 4.720 0.843 1.00 98.38 103 PHE A O 1
ATOM 804 N N . GLN A 1 104 ? 10.659 3.488 0.364 1.00 98.00 104 GLN A N 1
ATOM 805 C CA . GLN A 1 104 ? 11.349 3.740 1.637 1.00 98.00 104 GLN A CA 1
ATOM 806 C C . GLN A 1 104 ? 12.517 4.711 1.490 1.00 98.00 104 GLN A C 1
ATOM 808 O O . GLN A 1 104 ? 12.657 5.638 2.275 1.00 98.00 104 GLN A O 1
ATOM 813 N N . GLN A 1 105 ? 13.383 4.501 0.500 1.00 97.88 105 GLN A N 1
ATOM 814 C CA . GLN A 1 105 ? 14.575 5.324 0.303 1.00 97.88 105 GLN A CA 1
ATOM 815 C C . GLN A 1 105 ? 14.775 5.621 -1.172 1.00 97.88 105 GLN A C 1
ATOM 817 O O . GLN A 1 105 ? 14.603 4.737 -2.012 1.00 97.88 105 GLN A O 1
ATOM 822 N N . LYS A 1 106 ? 15.225 6.840 -1.465 1.00 97.94 106 LYS A N 1
ATOM 823 C CA . LYS A 1 106 ? 15.808 7.191 -2.757 1.00 97.94 106 LYS A CA 1
ATOM 824 C C . LYS A 1 106 ? 17.310 6.915 -2.720 1.00 97.94 106 LYS A C 1
ATOM 826 O O . LYS A 1 106 ? 17.980 7.281 -1.760 1.00 97.94 106 LYS A O 1
ATOM 831 N N . LYS A 1 107 ? 17.827 6.296 -3.776 1.00 97.62 107 LYS A N 1
ATOM 832 C CA . LYS A 1 107 ? 19.249 6.014 -3.997 1.00 97.62 107 LYS A CA 1
ATOM 833 C C . LYS A 1 107 ? 19.661 6.502 -5.376 1.00 97.62 107 LYS A C 1
ATOM 835 O O . LYS A 1 107 ? 18.866 6.447 -6.313 1.00 97.62 107 LYS A O 1
ATOM 840 N N . ALA A 1 108 ? 20.898 6.956 -5.518 1.00 96.38 108 ALA A N 1
ATOM 841 C CA . ALA A 1 108 ? 21.447 7.416 -6.792 1.00 96.38 108 ALA A CA 1
ATOM 842 C C . ALA A 1 108 ? 22.962 7.161 -6.851 1.00 96.38 108 ALA A C 1
ATOM 844 O O . ALA A 1 108 ? 23.589 6.962 -5.810 1.00 96.38 108 ALA A O 1
ATOM 845 N N . PRO A 1 109 ? 23.585 7.148 -8.041 1.00 94.44 109 PRO A N 1
ATOM 846 C CA . PRO A 1 109 ? 25.038 7.110 -8.144 1.00 94.44 109 PRO A CA 1
ATOM 847 C C . PRO A 1 109 ? 25.701 8.252 -7.344 1.00 94.44 109 PRO A C 1
ATOM 849 O O . PRO A 1 109 ? 25.158 9.357 -7.310 1.00 94.44 109 PRO A O 1
ATOM 852 N N . PRO A 1 110 ? 26.875 8.020 -6.728 1.00 94.94 110 PRO A N 1
ATOM 853 C CA . PRO A 1 110 ? 27.679 6.798 -6.799 1.00 94.94 110 PRO A CA 1
ATOM 854 C C . PRO A 1 110 ? 27.282 5.696 -5.794 1.00 94.94 110 PRO A C 1
ATOM 856 O O . PRO A 1 110 ? 27.909 4.642 -5.810 1.00 94.94 110 PRO A O 1
ATOM 859 N N . GLU A 1 111 ? 26.261 5.894 -4.946 1.00 96.00 111 GLU A N 1
ATOM 860 C CA . GLU A 1 111 ? 25.823 4.906 -3.934 1.00 96.00 111 GLU A CA 1
ATOM 861 C C . GLU A 1 111 ? 25.417 3.564 -4.568 1.00 96.00 111 GLU A C 1
ATOM 863 O O . GLU A 1 111 ? 25.649 2.494 -4.006 1.00 96.00 111 GLU A O 1
ATOM 868 N N . ILE A 1 112 ? 24.824 3.624 -5.763 1.00 94.75 112 ILE A N 1
ATOM 869 C CA . ILE A 1 112 ? 24.421 2.461 -6.557 1.00 94.75 112 ILE A CA 1
ATOM 870 C C . ILE A 1 112 ? 25.088 2.489 -7.946 1.00 94.75 112 ILE A C 1
ATOM 872 O O . ILE A 1 112 ? 25.218 3.562 -8.543 1.00 94.75 112 ILE A O 1
ATOM 876 N N . PRO A 1 113 ? 25.484 1.332 -8.517 1.00 93.19 113 PRO A N 1
ATOM 877 C CA . PRO A 1 113 ? 26.099 1.290 -9.843 1.00 93.19 113 PRO A CA 1
ATOM 878 C C . PRO A 1 113 ? 25.144 1.741 -10.958 1.00 93.19 113 PRO A C 1
ATOM 880 O O . PRO A 1 113 ? 24.133 1.082 -11.220 1.00 93.19 113 PRO A O 1
ATOM 883 N N . PHE A 1 114 ? 25.502 2.808 -11.680 1.00 91.50 114 PHE A N 1
ATOM 884 C CA . PHE A 1 114 ? 24.714 3.332 -12.807 1.00 91.50 114 PHE A CA 1
ATOM 885 C C . PHE A 1 114 ? 24.452 2.279 -13.896 1.00 91.50 114 PHE A C 1
ATOM 887 O O . PHE A 1 114 ? 23.363 2.217 -14.463 1.00 91.50 114 PHE A O 1
ATOM 894 N N . SER A 1 115 ? 25.427 1.407 -14.167 1.00 89.62 115 SER A N 1
ATOM 895 C CA . SER A 1 115 ? 25.300 0.333 -15.163 1.00 89.62 115 SER A CA 1
ATOM 896 C C . SER A 1 115 ? 24.171 -0.658 -14.847 1.00 89.62 115 SER A C 1
ATOM 898 O O . SER A 1 115 ? 23.605 -1.260 -15.760 1.00 89.62 115 SER A O 1
ATOM 900 N N . LEU A 1 116 ? 23.821 -0.816 -13.567 1.00 88.38 116 LEU A N 1
ATOM 901 C CA . LEU A 1 116 ? 22.774 -1.729 -13.110 1.00 88.38 116 LEU A CA 1
ATOM 902 C C . LEU A 1 116 ? 21.449 -1.007 -12.846 1.00 88.38 116 LEU A C 1
ATOM 904 O O . LEU A 1 116 ? 20.402 -1.514 -13.260 1.00 88.38 116 LEU A O 1
ATOM 908 N N . TYR A 1 117 ? 21.513 0.158 -12.193 1.00 92.62 117 TYR A N 1
ATOM 909 C CA . TYR A 1 117 ? 20.357 0.858 -11.622 1.00 92.62 117 TYR A CA 1
ATOM 910 C C . TYR A 1 117 ? 20.039 2.213 -12.269 1.00 92.62 117 TYR A C 1
ATOM 912 O O . TYR A 1 117 ? 19.124 2.902 -11.823 1.00 92.62 117 TYR A O 1
ATOM 920 N N . GLY A 1 118 ? 20.771 2.601 -13.315 1.00 93.12 118 GLY A N 1
ATOM 921 C CA . GLY A 1 118 ? 20.542 3.857 -14.020 1.00 93.12 118 GLY A CA 1
ATOM 922 C C . GLY A 1 118 ? 20.744 5.083 -13.127 1.00 93.12 118 GLY A C 1
ATOM 923 O O . GLY A 1 118 ? 21.602 5.099 -12.243 1.00 93.12 118 GLY A O 1
ATOM 924 N N . LYS A 1 119 ? 19.972 6.139 -13.401 1.00 94.62 119 LYS A N 1
ATOM 925 C CA . LYS A 1 119 ? 20.063 7.436 -12.717 1.00 94.62 119 LYS A CA 1
ATOM 926 C C . LYS A 1 119 ? 19.652 7.388 -11.245 1.00 94.62 119 LYS A C 1
ATOM 928 O O . LYS A 1 119 ? 20.224 8.137 -10.461 1.00 94.62 119 LYS A O 1
ATOM 933 N N . MET A 1 120 ? 18.667 6.569 -10.871 1.00 95.88 120 MET A N 1
ATOM 934 C CA . MET A 1 120 ? 18.215 6.457 -9.481 1.00 95.88 120 MET A CA 1
ATOM 935 C C . MET A 1 120 ? 17.385 5.193 -9.237 1.00 95.88 120 MET A C 1
ATOM 937 O O . MET A 1 120 ? 16.913 4.541 -10.170 1.00 95.88 120 MET A O 1
ATOM 941 N N . ALA A 1 121 ? 17.185 4.880 -7.961 1.00 97.69 121 ALA A N 1
ATOM 942 C CA . ALA A 1 121 ? 16.323 3.811 -7.491 1.00 97.69 121 ALA A CA 1
ATOM 943 C C . ALA A 1 121 ? 15.513 4.252 -6.265 1.00 97.69 121 ALA A C 1
ATOM 945 O O . ALA A 1 121 ? 15.994 5.018 -5.434 1.00 97.69 121 ALA A O 1
ATOM 946 N N . PHE A 1 122 ? 14.312 3.706 -6.130 1.00 98.62 122 PHE A N 1
ATOM 947 C CA . PHE A 1 122 ? 13.463 3.793 -4.953 1.00 98.62 122 PHE A CA 1
ATOM 948 C C . PHE A 1 122 ? 13.293 2.395 -4.373 1.00 98.62 122 PHE A C 1
ATOM 950 O O . PHE A 1 122 ? 12.802 1.482 -5.043 1.00 98.62 122 PHE A O 1
ATOM 957 N N . THR A 1 123 ? 13.725 2.204 -3.131 1.00 98.38 123 THR A N 1
ATOM 958 C CA . THR A 1 123 ? 13.558 0.922 -2.444 1.00 98.38 123 THR A CA 1
ATOM 959 C C . THR A 1 123 ? 12.111 0.747 -1.992 1.00 98.38 123 THR A C 1
ATOM 961 O O . THR A 1 123 ? 11.453 1.733 -1.677 1.00 98.38 123 THR A O 1
ATOM 964 N N . THR A 1 124 ? 11.611 -0.487 -1.937 1.00 98.62 124 THR A N 1
ATOM 965 C CA . THR A 1 124 ? 10.306 -0.802 -1.325 1.00 98.62 124 THR A CA 1
ATOM 966 C C . THR A 1 124 ? 10.486 -1.411 0.065 1.00 98.62 124 THR A C 1
ATOM 968 O O . THR A 1 124 ? 11.605 -1.742 0.465 1.00 98.62 124 THR A O 1
ATOM 971 N N . ASP A 1 125 ? 9.387 -1.576 0.796 1.00 98.31 125 ASP A N 1
ATOM 972 C CA . ASP A 1 125 ? 9.316 -2.295 2.070 1.00 98.31 125 ASP A CA 1
ATOM 973 C C . ASP A 1 125 ? 9.153 -3.817 1.924 1.00 98.31 125 ASP A C 1
ATOM 975 O O . ASP A 1 125 ? 8.920 -4.493 2.925 1.00 98.31 125 ASP A O 1
ATOM 979 N N . TYR A 1 126 ? 9.304 -4.391 0.722 1.00 98.31 126 TYR A N 1
ATOM 980 C CA . TYR A 1 126 ? 9.326 -5.848 0.569 1.00 98.31 126 TYR A CA 1
ATOM 981 C C . TYR A 1 126 ? 10.518 -6.478 1.330 1.00 98.31 126 TYR A C 1
ATOM 983 O O . TYR A 1 126 ? 11.665 -6.066 1.109 1.00 98.31 126 TYR A O 1
ATOM 991 N N . PRO A 1 127 ? 10.311 -7.555 2.115 1.00 98.44 127 PRO A N 1
ATOM 992 C CA . PRO A 1 127 ? 9.023 -8.155 2.464 1.00 98.44 127 PRO A CA 1
ATOM 993 C C . PRO A 1 127 ? 8.312 -7.347 3.560 1.00 98.44 127 PRO A C 1
ATOM 995 O O . PRO A 1 127 ? 8.879 -7.093 4.631 1.00 98.44 127 PRO A O 1
ATOM 998 N N . ASN A 1 128 ? 7.049 -6.992 3.312 1.00 97.62 128 ASN A N 1
ATOM 999 C CA . ASN A 1 128 ? 6.240 -6.205 4.243 1.00 97.62 128 ASN A CA 1
ATOM 1000 C C . ASN A 1 128 ? 5.558 -7.106 5.301 1.00 97.62 128 ASN A C 1
ATOM 1002 O O . ASN A 1 128 ? 5.884 -8.288 5.449 1.00 97.62 128 ASN A O 1
ATOM 1006 N N . LEU A 1 129 ? 4.603 -6.560 6.067 1.00 96.38 129 LEU A N 1
ATOM 1007 C CA . LEU A 1 129 ? 3.828 -7.323 7.056 1.00 96.38 129 LEU A CA 1
ATOM 1008 C C . LEU A 1 129 ? 3.152 -8.569 6.454 1.00 96.38 129 LEU A C 1
ATOM 1010 O O . LEU A 1 129 ? 3.225 -9.648 7.046 1.00 96.38 129 LEU A O 1
ATOM 1014 N N . PHE A 1 130 ? 2.491 -8.426 5.304 1.00 97.75 130 PHE A N 1
ATOM 1015 C CA . PHE A 1 130 ? 1.768 -9.517 4.652 1.00 97.75 130 PHE A CA 1
ATOM 1016 C C . PHE A 1 130 ? 2.731 -10.590 4.143 1.00 97.75 130 PHE A C 1
ATOM 1018 O O . PHE A 1 130 ? 2.510 -11.774 4.392 1.00 97.75 130 PHE A O 1
ATOM 1025 N N . ASP A 1 131 ? 3.842 -10.187 3.522 1.00 98.31 131 ASP A N 1
ATOM 1026 C CA . ASP A 1 131 ? 4.857 -11.121 3.026 1.00 98.31 131 ASP A CA 1
ATOM 1027 C C . ASP A 1 131 ? 5.496 -11.929 4.158 1.00 98.31 131 ASP A C 1
ATOM 1029 O O . ASP A 1 131 ? 5.653 -13.146 4.054 1.00 98.31 131 ASP A O 1
ATOM 1033 N N . LYS A 1 132 ? 5.817 -11.268 5.277 1.00 96.81 132 LYS A N 1
ATOM 1034 C CA . LYS A 1 132 ? 6.379 -11.926 6.464 1.00 96.81 132 LYS A CA 1
ATOM 1035 C C . LYS A 1 132 ? 5.400 -12.928 7.070 1.00 96.81 132 LYS A C 1
ATOM 1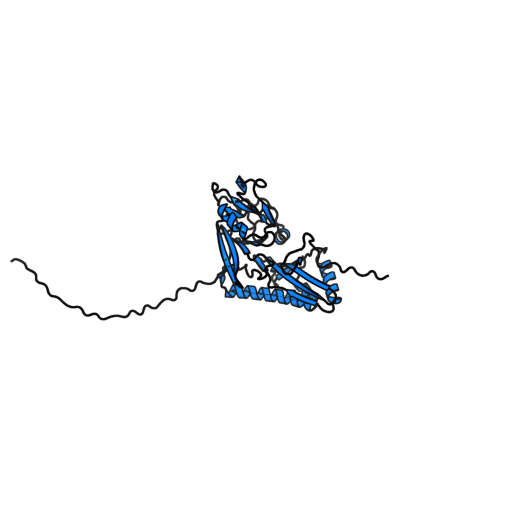037 O O . LYS A 1 132 ? 5.811 -14.026 7.441 1.00 96.81 132 LYS A O 1
ATOM 1042 N N . ARG A 1 133 ? 4.105 -12.594 7.134 1.00 94.88 133 ARG A N 1
ATOM 1043 C CA . ARG A 1 133 ? 3.055 -13.533 7.577 1.00 94.88 133 ARG A CA 1
ATOM 1044 C C . ARG A 1 133 ? 2.916 -14.723 6.628 1.00 94.88 133 ARG A C 1
ATOM 1046 O O . ARG A 1 133 ? 2.769 -15.849 7.094 1.00 94.88 133 ARG A O 1
ATOM 1053 N N . ALA A 1 134 ? 3.050 -14.488 5.325 1.00 96.12 134 ALA A N 1
ATOM 1054 C CA . ALA A 1 134 ? 3.112 -15.532 4.303 1.00 96.12 134 ALA A CA 1
ATOM 1055 C C . ALA A 1 134 ? 4.459 -16.288 4.271 1.00 96.12 134 ALA A C 1
ATOM 1057 O O . ALA A 1 134 ? 4.640 -17.178 3.445 1.00 96.12 134 ALA A O 1
ATOM 1058 N N . LYS A 1 135 ? 5.396 -15.979 5.184 1.00 97.69 135 LYS A N 1
ATOM 1059 C CA . LYS A 1 135 ? 6.733 -16.592 5.299 1.00 97.69 135 LYS A CA 1
ATOM 1060 C C . LYS A 1 135 ? 7.594 -16.444 4.040 1.00 97.69 135 LYS A C 1
ATOM 1062 O O . LYS A 1 135 ? 8.479 -17.266 3.794 1.00 97.69 135 LYS A O 1
ATOM 1067 N N . LYS A 1 136 ? 7.360 -15.389 3.263 1.00 98.12 136 LYS A N 1
ATOM 1068 C CA . LYS A 1 136 ? 8.170 -15.076 2.089 1.00 98.12 136 LYS A CA 1
ATOM 1069 C C . LYS A 1 136 ? 9.536 -14.543 2.488 1.00 98.12 136 LYS A C 1
ATOM 1071 O O . LYS A 1 136 ? 9.690 -13.893 3.524 1.00 98.12 136 LYS A O 1
ATOM 1076 N N . THR A 1 137 ? 10.531 -14.793 1.641 1.00 97.81 137 THR A N 1
ATOM 1077 C CA . THR A 1 137 ? 11.918 -14.365 1.882 1.00 97.81 137 THR A CA 1
ATOM 1078 C C . THR A 1 137 ? 12.494 -13.530 0.734 1.00 97.81 137 THR A C 1
ATOM 1080 O O . THR A 1 137 ? 11.848 -13.283 -0.293 1.00 97.81 137 THR A O 1
ATOM 1083 N N . GLY A 1 138 ? 13.729 -13.062 0.919 1.00 96.56 138 GLY A N 1
ATOM 1084 C CA . GLY A 1 138 ? 14.430 -12.163 0.008 1.00 96.56 138 GLY A CA 1
ATOM 1085 C C . GLY A 1 138 ? 14.269 -10.693 0.381 1.00 96.56 138 GLY A C 1
ATOM 1086 O O . GLY A 1 138 ? 13.667 -10.351 1.393 1.00 96.56 138 GLY A O 1
ATOM 1087 N N . SER A 1 139 ? 14.852 -9.824 -0.437 1.00 96.50 139 SER A N 1
ATOM 1088 C CA . SER A 1 139 ? 14.898 -8.375 -0.232 1.00 96.50 139 SER A CA 1
ATOM 1089 C C . SER A 1 139 ? 15.232 -7.680 -1.559 1.00 96.50 139 SER A C 1
ATOM 1091 O O . SER A 1 139 ? 15.295 -8.329 -2.607 1.00 96.50 139 SER A O 1
ATOM 1093 N N . GLY A 1 140 ? 15.449 -6.362 -1.533 1.00 95.81 140 GLY A N 1
ATOM 1094 C CA . GLY A 1 140 ? 16.038 -5.651 -2.673 1.00 95.81 140 GLY A CA 1
ATOM 1095 C C . GLY A 1 140 ? 15.092 -5.442 -3.859 1.00 95.81 140 GLY A C 1
ATOM 1096 O O . GLY A 1 140 ? 15.550 -5.326 -4.992 1.00 95.81 140 GLY A O 1
ATOM 1097 N N . ILE A 1 141 ? 13.778 -5.408 -3.617 1.00 98.19 141 ILE A N 1
ATOM 1098 C CA . ILE A 1 141 ? 12.784 -5.112 -4.653 1.00 98.19 141 ILE A CA 1
ATOM 1099 C C . ILE A 1 141 ? 12.664 -3.599 -4.782 1.00 98.19 141 ILE A C 1
ATOM 1101 O O . ILE A 1 141 ? 12.106 -2.937 -3.908 1.00 98.19 141 ILE A O 1
ATOM 1105 N N . TRP A 1 142 ? 13.244 -3.041 -5.839 1.00 98.38 142 TRP A N 1
ATOM 1106 C CA . TRP A 1 142 ? 13.308 -1.596 -6.058 1.00 98.38 142 TRP A CA 1
ATOM 1107 C C . TRP A 1 142 ? 12.581 -1.209 -7.345 1.00 98.38 142 TRP A C 1
ATOM 1109 O O . TRP A 1 142 ? 12.521 -2.002 -8.286 1.00 98.38 142 TRP A O 1
ATOM 1119 N N . LEU A 1 143 ? 12.084 0.024 -7.401 1.00 98.56 143 LEU A N 1
ATOM 1120 C CA . LEU A 1 143 ? 11.813 0.718 -8.654 1.00 98.56 143 LEU A CA 1
ATOM 1121 C C . LEU A 1 143 ? 13.097 1.427 -9.071 1.00 98.56 143 LEU A C 1
ATOM 1123 O O . LEU A 1 143 ? 13.562 2.299 -8.348 1.00 98.56 143 LEU A O 1
ATOM 1127 N N . HIS A 1 144 ? 13.689 1.085 -10.206 1.00 97.75 144 HIS A N 1
ATOM 1128 C CA . HIS A 1 144 ? 14.896 1.767 -10.671 1.00 97.75 144 HIS A CA 1
ATOM 1129 C C . HIS A 1 144 ? 14.876 1.990 -12.172 1.00 97.75 144 HIS A C 1
ATOM 1131 O O . HIS A 1 144 ? 14.081 1.387 -12.897 1.00 97.75 144 HIS A O 1
ATOM 1137 N N . SER A 1 145 ? 15.766 2.854 -12.651 1.00 95.25 145 SER A N 1
ATOM 1138 C CA . SER A 1 145 ? 15.909 3.061 -14.082 1.00 95.25 145 SER A CA 1
ATOM 1139 C C . SER A 1 145 ? 17.017 2.207 -14.685 1.00 95.25 145 SER A C 1
ATOM 1141 O O . SER A 1 145 ? 17.780 1.528 -13.999 1.00 95.25 145 SER A O 1
ATOM 1143 N N . ILE A 1 146 ? 17.094 2.198 -16.007 1.00 94.19 146 ILE A N 1
ATOM 1144 C CA . ILE A 1 146 ? 18.122 1.488 -16.760 1.00 94.19 146 ILE A CA 1
ATOM 1145 C C . ILE A 1 146 ? 18.719 2.422 -17.820 1.00 94.19 146 ILE A C 1
ATOM 1147 O O . ILE A 1 146 ? 17.987 3.249 -18.373 1.00 94.19 146 ILE A O 1
ATOM 1151 N N . PRO A 1 147 ? 20.028 2.324 -18.118 1.00 88.69 147 PRO A N 1
ATOM 1152 C CA . PRO A 1 147 ? 20.628 3.027 -19.249 1.00 88.69 147 PRO A CA 1
ATOM 1153 C C . PRO A 1 147 ? 19.936 2.710 -20.588 1.00 88.69 147 PRO A C 1
ATOM 1155 O O . PRO A 1 147 ? 19.499 1.582 -20.820 1.00 88.69 147 PRO A O 1
ATOM 1158 N N . GLU A 1 148 ? 19.858 3.700 -21.483 1.00 87.94 148 GLU A N 1
ATOM 1159 C CA . GLU A 1 148 ? 19.145 3.580 -22.770 1.00 87.94 148 GLU A CA 1
ATOM 1160 C C . GLU A 1 148 ? 19.759 2.527 -23.701 1.00 87.94 148 GLU A C 1
ATOM 1162 O O . GLU A 1 148 ? 19.049 1.857 -24.448 1.00 87.94 148 GLU A O 1
ATOM 1167 N N . ASN A 1 149 ? 21.073 2.311 -23.597 1.00 89.25 149 ASN A N 1
ATOM 1168 C CA . ASN A 1 149 ? 21.802 1.307 -24.371 1.00 89.25 149 ASN A CA 1
ATOM 1169 C C . ASN A 1 149 ? 21.543 -0.139 -23.915 1.00 89.25 149 ASN A C 1
ATOM 1171 O O . ASN A 1 149 ? 22.081 -1.066 -24.517 1.00 89.25 149 ASN A O 1
ATOM 1175 N N . VAL A 1 150 ? 20.750 -0.353 -22.862 1.00 88.81 150 VAL A N 1
ATOM 1176 C CA . VAL A 1 150 ? 20.375 -1.692 -22.410 1.00 88.81 150 VAL A CA 1
ATOM 1177 C C . VAL A 1 150 ? 18.904 -1.961 -22.743 1.00 88.81 150 VAL A C 1
ATOM 1179 O O . VAL A 1 150 ? 18.054 -1.102 -22.488 1.00 88.81 150 VAL A O 1
ATOM 1182 N N . PRO A 1 151 ? 18.553 -3.141 -23.291 1.00 91.31 151 PRO A N 1
ATOM 1183 C CA . PRO A 1 151 ? 17.161 -3.498 -23.539 1.00 91.31 151 PRO A CA 1
ATOM 1184 C C . PRO A 1 151 ? 16.331 -3.450 -22.254 1.00 91.31 151 PRO A C 1
ATOM 1186 O O . PRO A 1 151 ? 16.717 -4.039 -21.241 1.00 91.31 151 PRO A O 1
ATOM 1189 N N . LEU A 1 152 ? 15.176 -2.775 -22.307 1.00 91.44 152 LEU A N 1
ATOM 1190 C CA . LEU A 1 152 ? 14.270 -2.690 -21.161 1.00 91.44 152 LEU A CA 1
ATOM 1191 C C . LEU A 1 152 ? 13.762 -4.077 -20.769 1.00 91.44 152 LEU A C 1
ATOM 1193 O O . LEU A 1 152 ? 13.674 -4.358 -19.592 1.00 91.44 152 LEU A O 1
ATOM 1197 N N . THR A 1 153 ? 13.480 -4.963 -21.726 1.00 89.88 153 THR A N 1
ATOM 1198 C CA . THR A 1 153 ? 12.788 -6.242 -21.501 1.00 89.88 153 THR A CA 1
ATOM 1199 C C . THR A 1 153 ? 13.695 -7.428 -21.152 1.00 89.88 153 THR A C 1
ATOM 1201 O O . THR A 1 153 ? 13.380 -8.575 -21.462 1.00 89.88 153 THR A O 1
ATOM 1204 N N . ARG A 1 154 ? 14.833 -7.177 -20.499 1.00 88.56 154 ARG A N 1
ATOM 1205 C CA . ARG A 1 154 ? 15.836 -8.209 -20.163 1.00 88.56 154 ARG A CA 1
ATOM 1206 C C . ARG A 1 154 ? 15.428 -9.142 -19.011 1.00 88.56 154 ARG A C 1
ATOM 1208 O O . ARG A 1 154 ? 16.064 -10.181 -18.819 1.00 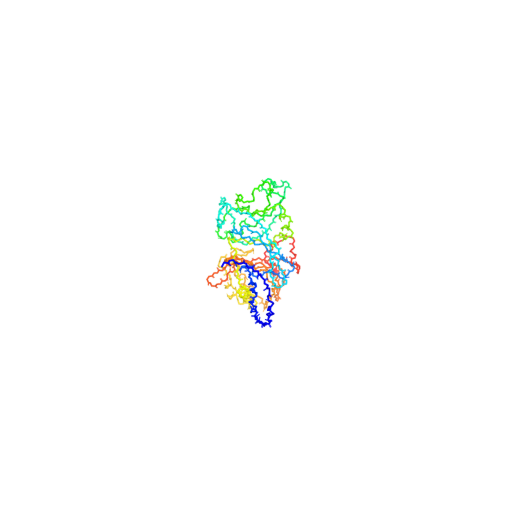88.56 154 ARG A O 1
ATOM 1215 N N . GLY A 1 155 ? 14.424 -8.756 -18.227 1.00 85.81 155 GLY A N 1
ATOM 1216 C CA . GLY A 1 155 ? 14.023 -9.427 -17.000 1.00 85.81 155 GLY A CA 1
ATOM 1217 C C . GLY A 1 155 ? 14.979 -9.103 -15.851 1.00 85.81 155 GLY A C 1
ATOM 1218 O O . GLY A 1 155 ? 16.183 -9.386 -15.891 1.00 85.81 155 GLY A O 1
ATOM 1219 N N . SER A 1 156 ? 14.441 -8.526 -14.785 1.00 92.38 156 SER A N 1
ATOM 1220 C CA . SER A 1 156 ? 15.173 -8.194 -13.567 1.00 92.38 156 SER A CA 1
ATOM 1221 C C . SER A 1 156 ? 15.267 -9.397 -12.609 1.00 92.38 156 SER A C 1
ATOM 1223 O O . SER A 1 156 ? 14.737 -10.481 -12.856 1.00 92.38 156 SER A O 1
ATOM 1225 N N . ARG A 1 157 ? 15.940 -9.217 -11.464 1.00 93.75 157 ARG A N 1
ATOM 1226 C CA . ARG A 1 157 ? 15.915 -10.196 -10.355 1.00 93.75 157 ARG A CA 1
ATOM 1227 C C . ARG A 1 157 ? 14.690 -10.040 -9.437 1.00 93.75 157 ARG A C 1
ATOM 1229 O O . ARG A 1 157 ? 14.633 -10.691 -8.399 1.00 93.75 157 ARG A O 1
ATOM 1236 N N . GLY A 1 158 ? 13.738 -9.182 -9.806 1.00 96.12 158 GLY A N 1
ATOM 1237 C CA . GLY A 1 158 ? 12.523 -8.885 -9.045 1.00 96.12 158 GLY A CA 1
ATOM 1238 C C . GLY A 1 158 ? 12.168 -7.394 -8.988 1.00 96.12 158 GLY A C 1
ATOM 1239 O O . GLY A 1 158 ? 11.030 -7.062 -8.678 1.00 96.12 158 GLY A O 1
ATOM 1240 N N . CYS A 1 159 ? 13.099 -6.498 -9.327 1.00 98.06 159 CYS A N 1
ATOM 1241 C CA . CYS A 1 159 ? 12.861 -5.055 -9.429 1.00 98.06 159 CYS A CA 1
ATOM 1242 C C . CYS A 1 159 ? 11.820 -4.687 -10.496 1.00 98.06 159 CYS A C 1
ATOM 1244 O O . CYS A 1 159 ? 11.695 -5.376 -11.511 1.00 98.06 159 CYS A O 1
ATOM 1246 N N . ILE A 1 160 ? 11.171 -3.543 -10.291 1.00 98.50 160 ILE A N 1
ATOM 1247 C CA . ILE A 1 160 ? 10.420 -2.822 -11.318 1.00 98.50 160 ILE A CA 1
ATOM 1248 C C . ILE A 1 160 ? 11.421 -1.910 -12.032 1.00 98.50 160 ILE A C 1
ATOM 1250 O O . ILE A 1 160 ? 12.081 -1.089 -11.395 1.00 98.50 160 ILE A O 1
ATOM 1254 N N . VAL A 1 161 ? 11.580 -2.068 -13.342 1.00 98.38 161 VAL A N 1
ATOM 1255 C CA . VAL A 1 161 ? 12.604 -1.349 -14.113 1.00 98.38 161 VAL A CA 1
ATOM 1256 C C . VAL A 1 161 ? 11.946 -0.483 -15.172 1.00 98.38 161 VAL A C 1
ATOM 1258 O O . VAL A 1 161 ? 11.127 -0.978 -15.935 1.00 98.38 161 VAL A O 1
ATOM 1261 N N . ILE A 1 162 ? 12.316 0.794 -15.249 1.00 97.88 162 ILE A N 1
ATOM 1262 C CA . ILE A 1 162 ? 11.805 1.733 -16.262 1.00 97.88 162 ILE A CA 1
ATOM 1263 C C . ILE A 1 162 ? 12.943 2.499 -16.952 1.00 97.88 162 ILE A C 1
ATOM 1265 O O . ILE A 1 162 ? 14.113 2.379 -16.587 1.00 97.88 162 ILE A O 1
ATOM 1269 N N . ARG A 1 163 ? 12.632 3.292 -17.981 1.00 96.62 163 ARG A N 1
ATOM 1270 C CA . ARG A 1 163 ? 13.627 4.147 -18.657 1.00 96.62 163 ARG A CA 1
ATOM 1271 C C . ARG A 1 163 ? 14.059 5.326 -17.786 1.00 96.62 163 ARG A C 1
ATOM 1273 O O . ARG A 1 163 ? 13.294 5.803 -16.949 1.00 96.62 163 ARG A O 1
ATOM 1280 N N . ASN A 1 164 ? 15.280 5.820 -18.005 1.00 94.25 164 ASN A N 1
ATOM 1281 C CA . ASN A 1 164 ? 15.831 6.954 -17.255 1.00 94.25 164 ASN A CA 1
ATOM 1282 C C . ASN A 1 164 ? 14.968 8.213 -17.395 1.00 94.25 164 ASN A C 1
ATOM 1284 O O . ASN A 1 164 ? 14.743 8.914 -16.412 1.00 94.25 164 ASN A O 1
ATOM 1288 N N . GLU A 1 165 ? 14.489 8.493 -18.606 1.00 92.25 165 GLU A N 1
ATOM 1289 C CA . GLU A 1 165 ? 13.629 9.651 -18.877 1.00 92.25 165 GLU A CA 1
ATOM 1290 C C . GLU A 1 165 ? 12.267 9.539 -18.192 1.00 92.25 165 GLU A C 1
ATOM 1292 O O . GLU A 1 165 ? 11.725 10.532 -17.710 1.00 92.25 165 GLU A O 1
ATOM 1297 N N . ALA A 1 166 ? 11.725 8.322 -18.108 1.00 95.00 166 ALA A N 1
ATOM 1298 C CA . ALA A 1 166 ? 10.473 8.075 -17.412 1.00 95.00 166 ALA A CA 1
ATOM 1299 C C . ALA A 1 166 ? 10.635 8.248 -15.899 1.00 95.00 166 ALA A C 1
ATOM 1301 O O . ALA A 1 166 ? 9.805 8.903 -15.274 1.00 95.00 166 ALA A O 1
ATOM 1302 N N . LEU A 1 167 ? 11.723 7.735 -15.310 1.00 94.31 167 LEU A N 1
ATOM 1303 C CA . LEU A 1 167 ? 11.927 7.813 -13.862 1.00 94.31 167 LEU A CA 1
ATOM 1304 C C . LEU A 1 167 ? 12.039 9.251 -13.345 1.00 94.31 167 LEU A C 1
ATOM 1306 O O . LEU A 1 167 ? 11.564 9.523 -12.250 1.00 94.31 167 LEU A O 1
ATOM 1310 N N . ALA A 1 168 ? 12.578 10.175 -14.144 1.00 88.69 168 ALA A N 1
ATOM 1311 C CA . ALA A 1 168 ? 12.609 11.596 -13.793 1.00 88.69 168 ALA A CA 1
ATOM 1312 C C . ALA A 1 168 ? 11.201 12.201 -13.629 1.00 88.69 168 ALA A C 1
ATOM 1314 O O . ALA A 1 168 ? 10.994 13.053 -12.771 1.00 88.69 168 ALA A O 1
ATOM 1315 N N . ARG A 1 169 ? 10.216 11.745 -14.417 1.00 93.50 169 ARG A N 1
ATOM 1316 C CA . ARG A 1 169 ? 8.809 12.140 -14.230 1.00 93.50 169 ARG A CA 1
ATOM 1317 C C . ARG A 1 169 ? 8.183 11.409 -13.049 1.00 93.50 169 ARG A C 1
ATOM 1319 O O . ARG A 1 169 ? 7.547 12.040 -12.210 1.00 93.50 169 ARG A O 1
ATOM 1326 N N . VAL A 1 170 ? 8.413 10.096 -12.966 1.00 96.88 170 VAL A N 1
ATOM 1327 C CA . VAL A 1 170 ? 7.870 9.223 -11.914 1.00 96.88 170 VAL A CA 1
ATOM 1328 C C . VAL A 1 170 ? 8.273 9.703 -10.518 1.00 96.88 170 VAL A C 1
ATOM 1330 O O . VAL A 1 170 ? 7.444 9.696 -9.613 1.00 96.88 170 VAL A O 1
ATOM 1333 N N . GLU A 1 171 ? 9.511 10.176 -10.358 1.00 96.81 171 GLU A N 1
ATOM 1334 C CA . GLU A 1 171 ? 10.029 10.749 -9.113 1.00 96.81 171 GLU A CA 1
ATOM 1335 C C . GLU A 1 171 ? 9.109 11.833 -8.529 1.00 96.81 171 GLU A C 1
ATOM 1337 O O . GLU A 1 171 ? 8.869 11.829 -7.325 1.00 96.81 171 GLU A O 1
ATOM 1342 N N . SER A 1 172 ? 8.550 12.720 -9.361 1.00 96.31 172 SER A N 1
ATOM 1343 C CA . SER A 1 172 ? 7.695 13.829 -8.901 1.00 96.31 172 SER A CA 1
ATOM 1344 C C . SER A 1 172 ? 6.394 13.372 -8.228 1.00 96.31 172 SER A C 1
ATOM 1346 O O . SER A 1 172 ? 5.771 14.132 -7.485 1.00 96.31 172 SER A O 1
ATOM 1348 N N . TYR A 1 173 ? 6.002 12.116 -8.450 1.00 97.06 173 TYR A N 1
ATOM 1349 C CA . TYR A 1 173 ? 4.818 11.512 -7.854 1.00 97.06 173 TYR A CA 1
ATOM 1350 C C . TYR A 1 173 ? 5.135 10.707 -6.588 1.00 97.06 173 TYR A C 1
ATOM 1352 O O . TYR A 1 173 ? 4.204 10.294 -5.898 1.00 97.06 173 TYR A O 1
ATOM 1360 N N . ILE A 1 174 ? 6.418 10.486 -6.269 1.00 97.50 174 ILE A N 1
ATOM 1361 C CA . ILE A 1 174 ? 6.852 9.678 -5.126 1.00 97.50 174 ILE A CA 1
ATOM 1362 C C . ILE A 1 174 ? 7.077 10.561 -3.903 1.00 97.50 174 ILE A C 1
ATOM 1364 O O . ILE A 1 174 ? 8.019 11.343 -3.822 1.00 97.50 174 ILE A O 1
ATOM 1368 N N . GLN A 1 175 ? 6.254 10.325 -2.892 1.00 96.81 175 GLN A N 1
ATOM 1369 C CA . GLN A 1 175 ? 6.502 10.723 -1.511 1.00 96.81 175 GLN A CA 1
ATOM 1370 C C . GLN A 1 175 ? 6.936 9.474 -0.732 1.00 96.81 175 GLN A C 1
ATOM 1372 O O . GLN A 1 175 ? 6.188 8.492 -0.690 1.00 96.81 175 GLN A O 1
ATOM 1377 N N . LEU A 1 176 ? 8.149 9.478 -0.165 1.00 96.88 176 LEU A N 1
ATOM 1378 C CA . LEU A 1 176 ? 8.666 8.343 0.613 1.00 96.88 176 LEU A CA 1
ATOM 1379 C C . LEU A 1 176 ? 7.756 8.060 1.815 1.00 96.88 176 LEU A C 1
ATOM 1381 O O . LEU A 1 176 ? 7.203 8.981 2.404 1.00 96.88 176 LEU A O 1
ATOM 1385 N N . HIS A 1 177 ? 7.588 6.780 2.140 1.00 95.06 177 HIS A N 1
ATOM 1386 C CA . HIS A 1 177 ? 6.695 6.221 3.164 1.00 95.06 177 HIS A CA 1
ATOM 1387 C C . HIS A 1 177 ? 5.190 6.478 2.948 1.00 95.06 177 HIS A C 1
ATOM 1389 O O . HIS A 1 177 ? 4.362 5.880 3.632 1.00 95.06 177 HIS A O 1
ATOM 1395 N N . GLU A 1 178 ? 4.825 7.297 1.958 1.00 94.38 178 GLU A N 1
ATOM 1396 C CA . GLU A 1 178 ? 3.454 7.749 1.721 1.00 94.38 178 GLU A CA 1
ATOM 1397 C C . GLU A 1 178 ? 2.854 7.215 0.424 1.00 94.38 178 GLU A C 1
ATOM 1399 O O . GLU A 1 178 ? 1.719 6.751 0.419 1.00 94.38 178 GLU A O 1
ATOM 1404 N N . THR A 1 179 ? 3.593 7.279 -0.687 1.00 97.25 179 THR A N 1
ATOM 1405 C CA . THR A 1 179 ? 3.080 6.867 -2.001 1.00 97.25 179 THR A CA 1
ATOM 1406 C C . THR A 1 179 ? 3.141 5.349 -2.134 1.00 97.25 179 THR A C 1
ATOM 1408 O O . THR A 1 179 ? 4.246 4.791 -2.143 1.00 97.25 179 THR A O 1
ATOM 1411 N N . PRO A 1 180 ? 1.992 4.665 -2.261 1.00 97.75 180 PRO A N 1
ATOM 1412 C CA . PRO A 1 180 ? 1.974 3.228 -2.436 1.00 97.75 180 PRO A CA 1
ATOM 1413 C C . PRO A 1 180 ? 2.274 2.844 -3.888 1.00 97.75 180 PRO A C 1
ATOM 1415 O O . PRO A 1 180 ? 1.867 3.519 -4.838 1.00 97.75 180 PRO A O 1
ATOM 1418 N N . VAL A 1 181 ? 2.934 1.700 -4.044 1.00 98.56 181 VAL A N 1
ATOM 1419 C CA . VAL A 1 181 ? 3.044 0.950 -5.292 1.00 98.56 181 VAL A CA 1
ATOM 1420 C C . VAL A 1 181 ? 2.380 -0.410 -5.109 1.00 98.56 181 VAL A C 1
ATOM 1422 O O . VAL A 1 181 ? 2.831 -1.241 -4.321 1.00 98.56 181 VAL A O 1
ATOM 1425 N N . ILE A 1 182 ? 1.274 -0.628 -5.817 1.00 98.62 182 ILE A N 1
ATOM 1426 C CA . ILE A 1 182 ? 0.524 -1.883 -5.783 1.00 98.62 182 ILE A CA 1
ATOM 1427 C C . ILE A 1 182 ? 0.888 -2.692 -7.021 1.00 98.62 182 ILE A C 1
ATOM 1429 O O . ILE A 1 182 ? 0.731 -2.222 -8.148 1.00 98.62 182 ILE A O 1
ATOM 1433 N N . ILE A 1 183 ? 1.396 -3.900 -6.814 1.00 98.69 183 ILE A N 1
ATOM 1434 C CA . ILE A 1 183 ? 1.901 -4.749 -7.889 1.00 98.69 183 ILE A CA 1
ATOM 1435 C C . ILE A 1 183 ? 0.946 -5.916 -8.100 1.00 98.69 183 ILE A C 1
ATOM 1437 O O . ILE A 1 183 ? 0.714 -6.697 -7.180 1.00 98.69 183 ILE A O 1
ATOM 1441 N N . TYR A 1 184 ? 0.447 -6.053 -9.325 1.00 98.25 184 TYR A N 1
ATOM 1442 C CA . TYR A 1 184 ? -0.487 -7.090 -9.746 1.00 98.25 184 TYR A CA 1
ATOM 1443 C C . TYR A 1 184 ? 0.172 -8.018 -10.757 1.00 98.25 184 TYR A C 1
ATOM 1445 O O . TYR A 1 184 ? 0.998 -7.587 -11.564 1.00 98.25 184 TYR A O 1
ATOM 1453 N N . ASP A 1 185 ? -0.249 -9.284 -10.771 1.00 97.94 185 ASP A N 1
ATOM 1454 C CA . ASP A 1 185 ? 0.013 -10.151 -11.923 1.00 97.94 185 ASP A CA 1
ATOM 1455 C C . ASP A 1 185 ? -0.649 -9.568 -13.181 1.00 97.94 185 ASP A C 1
ATOM 1457 O O . ASP A 1 185 ? 0.010 -9.336 -14.190 1.00 97.94 185 ASP A O 1
ATOM 1461 N N . LYS A 1 186 ? -1.930 -9.217 -13.056 1.00 97.75 186 LYS A N 1
ATOM 1462 C CA . LYS A 1 186 ? -2.726 -8.493 -14.043 1.00 97.75 186 LYS A CA 1
ATOM 1463 C C . LYS A 1 186 ? -3.741 -7.614 -13.320 1.00 97.75 186 LYS A C 1
ATOM 1465 O O . LYS A 1 186 ? -4.312 -8.045 -12.317 1.00 97.75 186 LYS A O 1
ATOM 1470 N N . ILE A 1 187 ? -3.958 -6.398 -13.811 1.00 96.94 187 ILE A N 1
ATOM 1471 C CA . ILE A 1 187 ? -4.986 -5.514 -13.263 1.00 96.94 187 ILE A CA 1
ATOM 1472 C C . ILE A 1 187 ? -6.338 -5.885 -13.860 1.00 96.94 187 ILE A C 1
ATOM 1474 O O . ILE A 1 187 ? -6.529 -5.875 -15.077 1.00 96.94 187 ILE A O 1
ATOM 1478 N N . GLU A 1 188 ? -7.290 -6.164 -12.978 1.00 96.25 188 GLU A N 1
ATOM 1479 C CA . GLU A 1 188 ? -8.686 -6.332 -13.350 1.00 96.25 188 GLU A CA 1
ATOM 1480 C C . GLU A 1 188 ? -9.409 -4.988 -13.277 1.00 96.25 188 GLU A C 1
ATOM 1482 O O . GLU A 1 188 ? -9.256 -4.226 -12.317 1.00 96.25 188 GLU A O 1
ATOM 1487 N N . TYR A 1 189 ? -10.201 -4.708 -14.308 1.00 95.56 189 TYR A N 1
ATOM 1488 C CA . TYR A 1 189 ? -10.999 -3.496 -14.419 1.00 95.56 189 TYR A CA 1
ATOM 1489 C C . TYR A 1 189 ? -12.476 -3.846 -14.286 1.00 95.56 189 TYR A C 1
ATOM 1491 O O . TYR A 1 189 ? -12.954 -4.810 -14.880 1.00 95.56 189 TYR A O 1
ATOM 1499 N N . ILE A 1 190 ? -13.199 -3.051 -13.506 1.00 95.62 190 ILE A N 1
ATOM 1500 C CA . ILE A 1 190 ? -14.627 -3.236 -13.233 1.00 95.62 190 ILE A CA 1
ATOM 1501 C C . ILE A 1 190 ? -15.400 -1.975 -13.600 1.00 95.62 190 ILE A C 1
ATOM 1503 O O . ILE A 1 190 ? -14.848 -0.874 -13.585 1.00 95.62 190 ILE A O 1
ATOM 1507 N N . ALA A 1 191 ? -16.683 -2.140 -13.923 1.00 95.44 191 ALA A N 1
ATOM 1508 C CA . ALA A 1 191 ? -17.587 -1.021 -14.160 1.00 95.44 191 ALA A CA 1
ATOM 1509 C C . ALA A 1 191 ? -17.728 -0.149 -12.904 1.00 95.44 191 ALA A C 1
ATOM 1511 O O . ALA A 1 191 ? -17.626 -0.642 -11.774 1.00 95.44 191 ALA A O 1
ATOM 1512 N N . LYS A 1 192 ? -17.993 1.142 -13.110 1.00 92.62 192 LYS A N 1
ATOM 1513 C CA . LYS A 1 192 ? -18.159 2.134 -12.045 1.00 92.62 192 LYS A CA 1
ATOM 1514 C C . LYS A 1 192 ? -19.130 1.688 -10.952 1.00 92.62 192 LYS A C 1
ATOM 1516 O O . LYS A 1 192 ? -18.838 1.855 -9.777 1.00 92.62 192 LYS A O 1
ATOM 1521 N N . GLU A 1 193 ? -20.263 1.103 -11.314 1.00 94.25 193 GLU A N 1
ATOM 1522 C CA . GLU A 1 193 ? -21.311 0.711 -10.368 1.00 94.25 193 GLU A CA 1
ATOM 1523 C C . GLU A 1 193 ? -20.813 -0.368 -9.397 1.00 94.25 193 GLU A C 1
ATOM 1525 O O . GLU A 1 193 ? -21.074 -0.311 -8.196 1.00 94.25 193 GLU A O 1
ATOM 1530 N N . GLU A 1 194 ? -20.043 -1.330 -9.907 1.00 95.62 194 GLU A N 1
ATOM 1531 C CA . GLU A 1 194 ? -19.425 -2.387 -9.107 1.00 95.62 194 GLU A CA 1
ATOM 1532 C C . GLU A 1 194 ? -18.280 -1.839 -8.242 1.00 95.62 194 GLU A C 1
ATOM 1534 O O . GLU A 1 194 ? -18.134 -2.238 -7.084 1.00 95.62 194 GLU A O 1
ATOM 1539 N N . HIS A 1 195 ? -17.496 -0.891 -8.764 1.00 94.31 195 HIS A N 1
ATOM 1540 C CA . HIS A 1 195 ? -16.459 -0.191 -7.995 1.00 94.31 195 HIS A CA 1
ATOM 1541 C C . HIS A 1 195 ? -17.061 0.591 -6.821 1.00 94.31 195 HIS A C 1
ATOM 1543 O O . HIS A 1 195 ? -16.638 0.428 -5.673 1.00 94.31 195 HIS A O 1
ATOM 1549 N N . ASP A 1 196 ? -18.120 1.356 -7.086 1.00 93.62 196 ASP A N 1
ATOM 1550 C CA . ASP A 1 196 ? -18.857 2.138 -6.097 1.00 93.62 196 ASP A CA 1
ATOM 1551 C C . ASP A 1 196 ? -19.498 1.242 -5.028 1.00 93.62 196 ASP A C 1
ATOM 1553 O O . ASP A 1 196 ? -19.428 1.556 -3.836 1.00 93.62 196 ASP A O 1
ATOM 1557 N N . ARG A 1 197 ? -20.068 0.096 -5.431 1.00 95.88 197 ARG A N 1
ATOM 1558 C CA . ARG A 1 197 ? -20.616 -0.909 -4.509 1.00 95.88 197 ARG A CA 1
ATOM 1559 C C . ARG A 1 197 ? -19.537 -1.445 -3.569 1.00 95.88 197 ARG A C 1
ATOM 1561 O O . ARG A 1 197 ? -19.729 -1.413 -2.355 1.00 95.88 197 ARG A O 1
ATOM 1568 N N . ARG A 1 198 ? -18.384 -1.877 -4.099 1.00 94.88 198 ARG A N 1
ATOM 1569 C CA . ARG A 1 198 ? -17.260 -2.389 -3.287 1.00 94.88 198 ARG A CA 1
ATOM 1570 C C . ARG A 1 198 ? -16.730 -1.345 -2.310 1.00 94.88 198 ARG A C 1
ATOM 1572 O O . ARG A 1 198 ? -16.457 -1.663 -1.153 1.00 94.88 198 ARG A O 1
ATOM 1579 N N . ARG A 1 199 ? -16.597 -0.096 -2.765 1.00 93.75 199 ARG A N 1
ATOM 1580 C CA . ARG A 1 199 ? -16.186 1.034 -1.924 1.00 93.75 199 ARG A CA 1
ATOM 1581 C C . ARG A 1 199 ? -17.185 1.282 -0.794 1.00 93.75 199 ARG A C 1
ATOM 1583 O O . ARG A 1 199 ? -16.762 1.452 0.348 1.00 93.75 199 ARG A O 1
ATOM 1590 N N . LYS A 1 200 ? -18.490 1.254 -1.084 1.00 95.19 200 LYS A N 1
ATOM 1591 C CA . LYS A 1 200 ? -19.547 1.413 -0.077 1.00 95.19 200 LYS A CA 1
ATOM 1592 C C . LYS A 1 200 ? -19.525 0.289 0.962 1.00 95.19 200 LYS A C 1
ATOM 1594 O O . LYS A 1 200 ? -19.521 0.585 2.150 1.00 95.19 200 LYS A O 1
ATOM 1599 N N . GLU A 1 201 ? -19.434 -0.969 0.536 1.00 95.38 201 GLU A N 1
ATOM 1600 C CA . GLU A 1 201 ? -19.369 -2.130 1.441 1.00 95.38 201 GLU A CA 1
ATOM 1601 C C . GLU A 1 201 ? -18.176 -2.058 2.397 1.00 95.38 201 GLU A C 1
ATOM 1603 O O . GLU A 1 201 ? -18.294 -2.344 3.590 1.00 95.38 201 GLU A O 1
ATOM 1608 N N . LEU A 1 202 ? -17.014 -1.637 1.890 1.00 95.19 202 LEU A N 1
ATOM 1609 C CA . LEU A 1 202 ? -15.837 -1.449 2.729 1.00 95.19 202 LEU A CA 1
ATOM 1610 C C . LEU A 1 202 ? -16.004 -0.265 3.697 1.00 95.19 202 LEU A C 1
ATOM 1612 O O . LEU A 1 202 ? -15.609 -0.367 4.859 1.00 95.19 202 LEU A O 1
ATOM 1616 N N . GLY A 1 203 ? -16.629 0.827 3.249 1.00 95.25 203 GLY A N 1
ATOM 1617 C CA . GLY A 1 203 ? -16.990 1.956 4.109 1.00 95.25 203 GLY A CA 1
ATOM 1618 C C . GLY A 1 203 ? -17.940 1.556 5.243 1.00 95.25 203 GLY A C 1
ATOM 1619 O O . GLY A 1 203 ? -17.715 1.927 6.392 1.00 95.25 203 GLY A O 1
ATOM 1620 N N . GLU A 1 204 ? -18.949 0.733 4.955 1.00 96.62 204 GLU A N 1
ATOM 1621 C CA . GLU A 1 204 ? -19.870 0.190 5.960 1.00 96.62 204 GLU A CA 1
ATOM 1622 C C . GLU A 1 204 ? -19.151 -0.725 6.961 1.00 96.62 204 GLU A C 1
ATOM 1624 O O . GLU A 1 204 ? -19.403 -0.647 8.164 1.00 96.62 204 GLU A O 1
ATOM 1629 N N . TRP A 1 205 ? -18.218 -1.568 6.505 1.00 96.88 205 TRP A N 1
ATOM 1630 C CA . TRP A 1 205 ? -17.393 -2.382 7.404 1.00 96.88 205 TRP A CA 1
ATOM 1631 C C . TRP A 1 205 ? -16.559 -1.511 8.358 1.00 96.88 205 TRP A C 1
ATOM 1633 O O . TRP A 1 205 ? -16.532 -1.772 9.563 1.00 96.88 205 TRP A O 1
ATOM 1643 N N . MET A 1 206 ? -15.931 -0.449 7.843 1.00 97.00 206 MET A N 1
ATOM 1644 C CA . MET A 1 206 ? -15.155 0.495 8.655 1.00 97.00 206 MET A CA 1
ATOM 1645 C C . MET A 1 206 ? -16.019 1.244 9.667 1.00 97.00 206 MET A C 1
ATOM 1647 O O . MET A 1 206 ? -15.617 1.404 10.820 1.00 97.00 206 MET A O 1
ATOM 1651 N N . GLU A 1 207 ? -17.204 1.687 9.254 1.00 97.56 207 GLU A N 1
ATOM 1652 C CA . GLU A 1 207 ? -18.125 2.398 10.136 1.00 97.56 207 GLU A CA 1
ATOM 1653 C C . GLU A 1 207 ? -18.649 1.480 11.245 1.00 97.56 207 GLU A C 1
ATOM 1655 O O . GLU A 1 207 ? -18.679 1.870 12.410 1.00 97.56 207 GLU A O 1
ATOM 1660 N N . ASN A 1 208 ? -18.955 0.221 10.927 1.00 97.62 208 ASN A N 1
ATOM 1661 C CA . ASN A 1 208 ? -19.333 -0.776 11.927 1.00 97.62 208 ASN A CA 1
ATOM 1662 C C . ASN A 1 208 ? -18.210 -1.043 12.944 1.00 97.62 208 ASN A C 1
ATOM 1664 O O . ASN A 1 208 ? -18.485 -1.175 14.140 1.00 97.62 208 ASN A O 1
ATOM 1668 N N . TRP A 1 209 ? -16.952 -1.096 12.494 1.00 97.62 209 TRP A N 1
ATOM 1669 C CA . TRP A 1 209 ? -15.790 -1.202 13.380 1.00 97.62 209 TRP A CA 1
ATOM 1670 C C . TRP A 1 209 ? -15.673 0.025 14.296 1.00 97.62 209 TRP A C 1
ATOM 1672 O O . TRP A 1 209 ? -15.603 -0.125 15.519 1.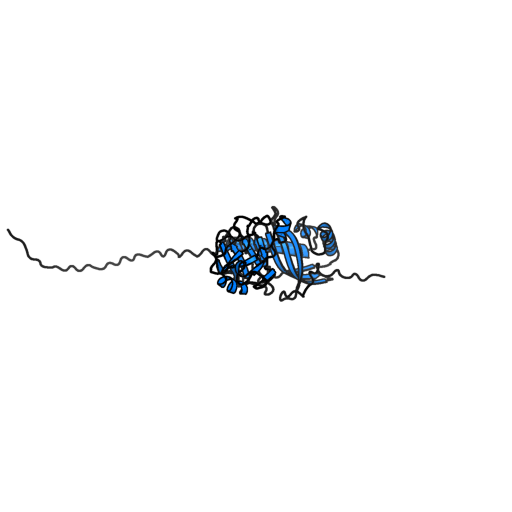00 97.62 209 TRP A O 1
ATOM 1682 N N . ARG A 1 210 ? -15.742 1.239 13.738 1.00 97.62 210 ARG A N 1
ATOM 1683 C CA . ARG A 1 210 ? -15.683 2.505 14.489 1.00 97.62 210 ARG A CA 1
ATOM 1684 C C . ARG A 1 210 ? -16.804 2.612 15.531 1.00 97.62 210 ARG A C 1
ATOM 1686 O O . ARG A 1 210 ? -16.530 2.905 16.691 1.00 97.62 210 ARG A O 1
ATOM 1693 N N . GLN A 1 211 ? -18.045 2.305 15.151 1.00 97.88 211 GLN A N 1
ATOM 1694 C CA . GLN A 1 211 ? -19.196 2.310 16.061 1.00 97.88 211 GLN A CA 1
ATOM 1695 C C . GLN A 1 211 ? -19.068 1.259 17.163 1.00 97.88 211 GLN A C 1
ATOM 1697 O O . GLN A 1 211 ? -19.424 1.527 18.308 1.00 97.88 211 GLN A O 1
ATOM 1702 N N . SER A 1 212 ? -18.539 0.069 16.851 1.00 97.06 212 SER A N 1
ATOM 1703 C CA . SER A 1 212 ? -18.293 -0.942 17.885 1.00 97.06 212 SER A CA 1
ATOM 1704 C C . SER A 1 212 ? -17.299 -0.440 18.935 1.00 97.06 212 SER A C 1
ATOM 1706 O O . SER A 1 212 ? -17.508 -0.661 20.127 1.00 97.06 212 SER A O 1
ATOM 1708 N N . TRP A 1 213 ? -16.283 0.318 18.514 1.00 95.56 213 TRP A N 1
ATOM 1709 C CA . TRP A 1 213 ? -15.332 0.946 19.423 1.00 95.56 213 TRP A CA 1
ATOM 1710 C C . TRP A 1 213 ? -16.011 2.006 20.308 1.00 95.56 213 TRP A C 1
ATOM 1712 O O . TRP A 1 213 ? -15.869 1.953 21.529 1.00 95.56 213 TRP A O 1
ATOM 1722 N N . GLU A 1 214 ? -16.796 2.920 19.730 1.00 96.44 214 GLU A N 1
ATOM 1723 C CA . GLU A 1 214 ? -17.530 3.943 20.500 1.00 96.44 214 GLU A CA 1
ATOM 1724 C C . GLU A 1 214 ? -18.567 3.356 21.461 1.00 96.44 214 GLU A C 1
ATOM 1726 O O . GLU A 1 214 ? -18.764 3.887 22.550 1.00 96.44 214 GLU A O 1
ATOM 1731 N N . SER A 1 215 ? -19.205 2.243 21.089 1.00 95.81 215 SER A N 1
ATOM 1732 C CA . SER A 1 215 ? -20.218 1.582 21.921 1.00 95.81 215 SER A CA 1
ATOM 1733 C C . SER A 1 215 ? -19.659 0.954 23.199 1.00 95.81 215 SER A C 1
ATOM 1735 O O . SER A 1 215 ? -20.429 0.558 24.070 1.00 95.81 215 SER A O 1
ATOM 1737 N N . GLN A 1 216 ? -18.329 0.824 23.301 1.00 92.56 216 GLN A N 1
ATOM 1738 C CA . GLN A 1 216 ? -17.632 0.152 24.401 1.00 92.56 216 GLN A CA 1
ATOM 1739 C C . GLN A 1 216 ? -18.026 -1.328 24.594 1.00 92.56 216 GLN A C 1
ATOM 1741 O O . GLN A 1 216 ? -17.617 -1.951 25.577 1.00 92.56 216 GLN A O 1
ATOM 1746 N N . ASP A 1 217 ? -18.740 -1.927 23.635 1.00 94.88 217 ASP A N 1
ATOM 1747 C CA . ASP A 1 217 ? -18.961 -3.369 23.555 1.00 94.88 217 ASP A CA 1
ATOM 1748 C C . ASP A 1 217 ? -17.662 -4.051 23.112 1.00 94.88 217 ASP A C 1
ATOM 1750 O O . ASP A 1 217 ? -17.313 -4.119 21.928 1.00 94.88 217 ASP A O 1
ATOM 1754 N N . ALA A 1 218 ? -16.916 -4.537 24.103 1.00 94.00 218 ALA A N 1
ATOM 1755 C CA . ALA A 1 218 ? -15.626 -5.152 23.862 1.00 94.00 218 ALA A CA 1
ATOM 1756 C C . ALA A 1 218 ? -15.735 -6.413 22.996 1.00 94.00 218 ALA A C 1
ATOM 1758 O O . ALA A 1 218 ? -14.850 -6.631 22.178 1.00 94.00 218 ALA A O 1
ATOM 1759 N N . ASP A 1 219 ? -16.784 -7.227 23.132 1.00 95.75 219 ASP A N 1
ATOM 1760 C CA . ASP A 1 219 ? -16.908 -8.462 22.350 1.00 95.75 219 ASP A CA 1
ATOM 1761 C C . ASP A 1 219 ? -17.204 -8.152 20.882 1.00 95.75 219 ASP A C 1
ATOM 1763 O O . ASP A 1 219 ? -16.551 -8.701 19.988 1.00 95.75 219 ASP A O 1
ATOM 1767 N N . ARG A 1 220 ? -18.104 -7.194 20.623 1.00 96.44 220 ARG A N 1
ATOM 1768 C CA . ARG A 1 220 ? -18.365 -6.710 19.263 1.00 96.44 220 ARG A CA 1
ATOM 1769 C C . ARG A 1 220 ? -17.115 -6.095 18.640 1.00 96.44 220 ARG A C 1
ATOM 1771 O O . ARG A 1 220 ? -16.789 -6.438 17.506 1.00 96.44 220 ARG A O 1
ATOM 1778 N N . TYR A 1 221 ? -16.392 -5.241 19.363 1.00 96.56 221 TYR A N 1
ATOM 1779 C CA . TYR A 1 221 ? -15.153 -4.628 18.873 1.00 96.56 221 TYR A CA 1
ATOM 1780 C C . TYR A 1 221 ? -14.071 -5.670 18.578 1.00 96.56 221 TYR A C 1
ATOM 1782 O O . TYR A 1 221 ? -13.494 -5.686 17.491 1.00 96.56 221 TYR A O 1
ATOM 1790 N N . LEU A 1 222 ? -13.832 -6.595 19.509 1.00 96.31 222 LEU A N 1
ATOM 1791 C CA . LEU A 1 222 ? -12.820 -7.641 19.363 1.00 96.31 222 LEU A CA 1
ATOM 1792 C C . LEU A 1 222 ? -13.154 -8.631 18.242 1.00 96.31 222 LEU A C 1
ATOM 1794 O O . LEU A 1 222 ? -12.241 -9.231 17.678 1.00 96.31 222 LEU A O 1
ATOM 1798 N N . SER A 1 223 ? -14.426 -8.752 17.850 1.00 96.25 223 SER A N 1
ATOM 1799 C CA . SER A 1 223 ? -14.831 -9.587 16.716 1.00 96.25 223 SER A CA 1
ATOM 1800 C C . SER A 1 223 ? -14.223 -9.144 15.378 1.00 96.25 223 SER A C 1
ATOM 1802 O O . SER A 1 223 ? -14.100 -9.971 14.476 1.00 96.25 223 SER A O 1
ATOM 1804 N N . PHE A 1 224 ? -13.791 -7.886 15.235 1.00 97.56 224 PHE A N 1
ATOM 1805 C CA . PHE A 1 224 ? -13.118 -7.394 14.026 1.00 97.56 224 PHE A CA 1
ATOM 1806 C C . PHE A 1 224 ? -11.665 -7.860 13.908 1.00 97.56 224 PHE A C 1
ATOM 1808 O O . PHE A 1 224 ? -11.071 -7.710 12.843 1.00 97.56 224 PHE A O 1
ATOM 1815 N N . TYR A 1 225 ? -11.083 -8.426 14.963 1.00 97.31 225 TYR A N 1
ATOM 1816 C CA . TYR A 1 225 ? -9.662 -8.750 15.027 1.00 97.31 225 TYR A CA 1
ATOM 1817 C C . TYR A 1 225 ? -9.409 -10.225 14.737 1.00 97.31 225 TYR A C 1
ATOM 1819 O O . TYR A 1 225 ? -10.178 -11.110 15.116 1.00 97.31 225 TYR A O 1
ATOM 1827 N N . ASP A 1 226 ? -8.310 -10.482 14.039 1.00 95.56 226 ASP A N 1
ATOM 1828 C CA . ASP A 1 226 ? -7.805 -11.828 13.818 1.00 95.56 226 ASP A CA 1
ATOM 1829 C C . ASP A 1 226 ? -7.144 -12.371 15.097 1.00 95.56 226 ASP A C 1
ATOM 1831 O O . ASP A 1 226 ? -6.600 -11.615 15.904 1.00 95.56 226 ASP A O 1
ATOM 1835 N N . LYS A 1 227 ? -7.144 -13.693 15.283 1.00 91.62 227 LYS A N 1
ATOM 1836 C CA . LYS A 1 227 ? -6.510 -14.324 16.455 1.00 91.62 227 LYS A CA 1
ATOM 1837 C C . LYS A 1 227 ? -4.991 -14.147 16.462 1.00 91.62 227 LYS A C 1
ATOM 1839 O O . LYS A 1 227 ? -4.392 -14.080 17.534 1.00 91.62 227 LYS A O 1
ATOM 1844 N N . ASP A 1 228 ? -4.394 -14.015 15.281 1.00 91.38 228 ASP A N 1
ATOM 1845 C CA . ASP A 1 228 ? -2.970 -13.750 15.083 1.00 91.38 228 ASP A CA 1
ATOM 1846 C C . ASP A 1 228 ? -2.676 -12.242 14.987 1.00 91.38 228 ASP A C 1
ATOM 1848 O O . ASP A 1 228 ? -1.665 -11.830 14.401 1.00 91.38 228 ASP A O 1
ATOM 1852 N N . PHE A 1 229 ? -3.570 -11.399 15.514 1.00 95.12 229 PHE A N 1
ATOM 1853 C CA . PHE A 1 229 ? -3.375 -9.959 15.585 1.00 95.12 229 PHE A CA 1
ATOM 1854 C C . PHE A 1 229 ? -2.124 -9.589 16.388 1.00 95.12 229 PHE A C 1
ATOM 1856 O O . PHE A 1 229 ? -1.792 -10.184 17.419 1.00 95.12 229 PHE A O 1
ATOM 1863 N N . SER A 1 230 ? -1.465 -8.517 15.952 1.00 92.12 230 SER A N 1
ATOM 1864 C CA . SER A 1 230 ? -0.378 -7.889 16.695 1.00 92.12 230 SER A CA 1
ATOM 1865 C C . SER A 1 230 ? -0.530 -6.371 16.733 1.00 92.12 230 SER A C 1
ATOM 1867 O O . SER A 1 230 ? -1.051 -5.767 15.803 1.00 92.12 230 SER A O 1
ATOM 1869 N N . ALA A 1 231 ? -0.001 -5.740 17.779 1.00 90.81 231 ALA A N 1
ATOM 1870 C CA . ALA A 1 231 ? 0.112 -4.288 17.890 1.00 90.81 231 ALA A CA 1
ATOM 1871 C C . ALA A 1 231 ? 1.483 -3.914 18.478 1.00 90.81 231 ALA A C 1
ATOM 1873 O O . ALA A 1 231 ? 2.009 -4.675 19.301 1.00 90.81 231 ALA A O 1
ATOM 1874 N N . PRO A 1 232 ? 2.082 -2.770 18.089 1.00 88.69 232 PRO A N 1
ATOM 1875 C CA . PRO A 1 232 ? 3.287 -2.266 18.740 1.00 88.69 232 PRO A CA 1
ATOM 1876 C C . PRO A 1 232 ? 3.073 -2.127 20.255 1.00 88.69 232 PRO A C 1
ATOM 1878 O O . PRO A 1 232 ? 2.017 -1.683 20.699 1.00 88.69 232 PRO A O 1
ATOM 1881 N N . GLY A 1 233 ? 4.070 -2.517 21.053 1.00 89.19 233 GLY A N 1
ATOM 1882 C CA . GLY A 1 233 ? 4.011 -2.435 22.519 1.00 89.19 233 GLY A CA 1
ATOM 1883 C C . GLY A 1 233 ? 3.291 -3.593 23.223 1.00 89.19 233 GLY A C 1
ATOM 1884 O O . GLY A 1 233 ? 3.320 -3.656 24.449 1.00 89.19 233 GLY A O 1
ATOM 1885 N N . PHE A 1 234 ? 2.704 -4.549 22.492 1.00 89.56 234 PHE A N 1
ATOM 1886 C CA . PHE A 1 234 ? 1.999 -5.691 23.085 1.00 89.56 234 PHE A CA 1
ATOM 1887 C C . PHE A 1 234 ? 2.656 -7.026 22.738 1.00 89.56 234 PHE A C 1
ATOM 1889 O O . PHE A 1 234 ? 2.907 -7.346 21.576 1.00 89.56 234 PHE A O 1
ATOM 1896 N N . LYS A 1 235 ? 2.869 -7.860 23.761 1.00 88.50 235 LYS A N 1
ATOM 1897 C CA . LYS A 1 235 ? 3.289 -9.257 23.590 1.00 88.50 235 LYS A CA 1
ATOM 1898 C C . LYS A 1 235 ? 2.069 -10.127 23.256 1.00 88.50 235 LYS A C 1
ATOM 1900 O O . LYS A 1 235 ? 1.542 -10.803 24.136 1.00 88.50 235 LYS A O 1
ATOM 1905 N N . GLY A 1 236 ? 1.615 -10.064 22.004 1.00 87.75 236 GLY A N 1
ATOM 1906 C CA . GLY A 1 236 ? 0.544 -10.903 21.448 1.00 87.75 236 GLY A CA 1
ATOM 1907 C C . GLY A 1 236 ? -0.891 -10.427 21.720 1.00 87.75 236 GLY A C 1
ATOM 1908 O O . GLY A 1 236 ? -1.132 -9.542 22.547 1.00 87.75 236 GLY A O 1
ATOM 1909 N N . PHE A 1 237 ? -1.845 -11.048 21.016 1.00 92.19 237 PHE A N 1
ATOM 1910 C CA . PHE A 1 237 ? -3.262 -10.666 21.002 1.00 92.19 237 PHE A CA 1
ATOM 1911 C C . PHE A 1 237 ? -3.914 -10.668 22.391 1.00 92.19 237 PHE A C 1
ATOM 1913 O O . PHE A 1 237 ? -4.561 -9.694 22.752 1.00 92.19 237 PHE A O 1
ATOM 1920 N N . SER A 1 238 ? -3.673 -11.689 23.222 1.00 93.56 238 SER A N 1
ATOM 1921 C CA . SER A 1 238 ? -4.317 -11.805 24.545 1.00 93.56 238 SER A CA 1
ATOM 1922 C C . SER A 1 238 ? -4.009 -10.628 25.485 1.00 93.56 238 SER A C 1
ATOM 1924 O O . SER A 1 238 ? -4.880 -10.157 26.216 1.00 93.56 238 SER A O 1
ATOM 1926 N N . ASN A 1 239 ? -2.777 -10.109 25.464 1.00 93.38 239 ASN A N 1
ATOM 1927 C CA . ASN A 1 239 ? -2.408 -8.959 26.296 1.00 93.38 239 ASN A CA 1
ATOM 1928 C C . ASN A 1 239 ? -3.059 -7.666 25.797 1.00 93.38 239 ASN A C 1
ATOM 1930 O O . ASN A 1 239 ? -3.521 -6.853 26.599 1.00 93.38 239 ASN A O 1
ATOM 1934 N N . TRP A 1 240 ? -3.123 -7.497 24.477 1.00 93.94 240 TRP A N 1
ATOM 1935 C CA . TRP A 1 240 ? -3.817 -6.375 23.855 1.00 93.94 240 TRP A CA 1
ATOM 1936 C C . TRP A 1 240 ? -5.328 -6.429 24.122 1.00 93.94 240 TRP A C 1
ATOM 1938 O O . TRP A 1 240 ? -5.920 -5.430 24.525 1.00 93.94 240 TRP A O 1
ATOM 1948 N N . GLU A 1 241 ? -5.932 -7.613 24.023 1.00 94.75 241 GLU A N 1
ATOM 1949 C CA . GLU A 1 241 ? -7.343 -7.858 24.318 1.00 94.75 241 GLU A CA 1
ATOM 1950 C C . GLU A 1 241 ? -7.687 -7.477 25.765 1.00 94.75 241 GLU A C 1
ATOM 1952 O O . GLU A 1 241 ? -8.588 -6.671 26.008 1.00 94.75 241 GLU A O 1
ATOM 1957 N N . LYS A 1 242 ? -6.929 -7.994 26.745 1.00 95.25 242 LYS A N 1
ATOM 1958 C CA . LYS A 1 242 ? -7.107 -7.662 28.171 1.00 95.25 242 LYS A CA 1
ATOM 1959 C C . LYS A 1 242 ? -7.021 -6.158 28.413 1.00 95.25 242 LYS A C 1
ATOM 1961 O O . LYS A 1 242 ? -7.817 -5.606 29.177 1.00 95.25 242 LYS A O 1
ATOM 1966 N N . HIS A 1 243 ? -6.070 -5.494 27.759 1.00 93.25 243 HIS A N 1
ATOM 1967 C CA . HIS A 1 243 ? -5.916 -4.049 27.830 1.00 93.25 243 HIS A CA 1
ATOM 1968 C C . HIS A 1 243 ? -7.148 -3.320 27.270 1.00 93.25 243 HIS A C 1
ATOM 1970 O O . HIS A 1 243 ? -7.721 -2.488 27.972 1.00 93.25 243 HIS A O 1
ATOM 1976 N N . LYS A 1 244 ? -7.626 -3.679 26.073 1.00 93.00 244 LYS A N 1
ATOM 1977 C CA . LYS A 1 244 ? -8.818 -3.069 25.461 1.00 93.00 244 LYS A CA 1
ATOM 1978 C C . LYS A 1 244 ? -10.086 -3.291 26.284 1.00 93.00 244 LYS A C 1
ATOM 1980 O O . LYS A 1 244 ? -10.813 -2.335 26.538 1.00 93.00 244 LYS A O 1
ATOM 1985 N N . ARG A 1 245 ? -10.301 -4.500 26.815 1.00 95.44 245 ARG A N 1
ATOM 1986 C CA . ARG A 1 245 ? -11.414 -4.797 27.739 1.00 95.44 245 ARG A CA 1
ATOM 1987 C C . ARG A 1 245 ? -11.350 -3.976 29.026 1.00 95.44 245 ARG A C 1
ATOM 1989 O O . ARG A 1 245 ? -12.381 -3.671 29.619 1.00 95.44 245 ARG A O 1
ATOM 1996 N N . ARG A 1 246 ? -10.151 -3.659 29.523 1.00 94.50 246 ARG A N 1
ATOM 1997 C CA . ARG A 1 246 ? -9.981 -2.776 30.688 1.00 94.50 246 ARG A CA 1
ATOM 1998 C C . ARG A 1 246 ? -10.328 -1.329 30.339 1.00 94.50 246 ARG A C 1
ATOM 2000 O O . ARG A 1 246 ? -11.044 -0.700 31.106 1.00 94.50 246 ARG A O 1
ATOM 2007 N N . LEU A 1 247 ? -9.874 -0.824 29.192 1.00 91.06 247 LEU A N 1
ATOM 2008 C CA . LEU A 1 247 ? -10.216 0.528 28.737 1.00 91.06 247 LEU A CA 1
ATOM 2009 C C . LEU A 1 247 ? -11.726 0.703 28.542 1.00 91.06 247 LEU A C 1
ATOM 2011 O O . LEU A 1 247 ? -12.290 1.657 29.067 1.00 91.06 247 LEU A O 1
ATOM 2015 N N . ALA A 1 248 ? -12.384 -0.259 27.887 1.00 90.81 248 ALA A N 1
ATOM 2016 C CA . ALA A 1 248 ? -13.830 -0.237 27.661 1.00 90.81 248 ALA A CA 1
ATOM 2017 C C . ALA A 1 248 ? -14.647 -0.156 28.964 1.00 90.81 248 ALA A C 1
ATOM 2019 O O . ALA A 1 248 ? -15.703 0.463 28.976 1.00 90.81 248 ALA A O 1
ATOM 2020 N N . ARG A 1 249 ? -14.146 -0.730 30.069 1.00 91.69 249 ARG A N 1
ATOM 2021 C CA . ARG A 1 249 ? -14.776 -0.648 31.401 1.00 91.69 249 ARG A CA 1
ATOM 2022 C C . ARG A 1 249 ? -14.491 0.658 32.144 1.00 91.69 249 ARG A C 1
ATOM 2024 O O . ARG A 1 249 ? -15.260 1.035 33.020 1.00 91.69 249 ARG A O 1
ATOM 2031 N N . ASN A 1 250 ? -13.363 1.303 31.852 1.00 91.12 250 ASN A N 1
ATOM 2032 C CA . ASN A 1 250 ? -12.859 2.431 32.635 1.00 91.12 250 ASN A CA 1
ATOM 2033 C C . ASN A 1 250 ? -13.272 3.796 32.080 1.00 91.12 250 ASN A C 1
ATOM 2035 O O . ASN A 1 250 ? -13.343 4.756 32.852 1.00 91.12 250 ASN A O 1
ATOM 2039 N N . TYR A 1 251 ? -13.489 3.897 30.769 1.00 90.94 251 TYR A N 1
ATOM 2040 C CA . TYR A 1 251 ? -13.993 5.115 30.145 1.00 90.94 251 TYR A CA 1
ATOM 2041 C C . TYR A 1 251 ? -15.513 5.188 30.258 1.00 90.94 251 TYR A C 1
ATOM 2043 O O . TYR A 1 251 ? -16.199 4.170 30.224 1.00 90.94 251 TYR A O 1
ATOM 2051 N N . LYS A 1 252 ? -16.042 6.397 30.425 1.00 92.75 252 LYS A N 1
ATOM 2052 C CA . LYS A 1 252 ? -17.494 6.637 30.469 1.00 92.75 252 LYS A CA 1
ATOM 2053 C C . LYS A 1 252 ? -18.078 6.863 29.082 1.00 92.75 252 LYS A C 1
ATOM 2055 O O . LYS A 1 252 ? -19.245 6.566 28.856 1.00 92.75 252 LYS A O 1
ATOM 2060 N N . THR A 1 253 ? -17.274 7.449 28.205 1.00 94.31 253 THR A N 1
ATOM 2061 C CA . THR A 1 253 ? -17.627 7.761 26.827 1.00 94.31 253 THR A CA 1
ATOM 2062 C C . THR A 1 253 ? -16.402 7.579 25.947 1.00 94.31 253 THR A C 1
ATOM 2064 O O . THR A 1 253 ? -15.271 7.836 26.368 1.00 94.31 253 THR A O 1
ATOM 2067 N N . ILE A 1 254 ? -16.633 7.155 24.709 1.00 94.38 254 ILE A N 1
ATOM 2068 C CA . ILE A 1 254 ? -15.632 7.132 23.649 1.00 94.38 254 ILE A CA 1
ATOM 2069 C C . ILE A 1 254 ? -16.251 7.779 22.414 1.00 94.38 254 ILE A C 1
ATOM 2071 O O . ILE A 1 254 ? -17.357 7.426 22.012 1.00 94.38 254 ILE A O 1
ATOM 2075 N N . LYS A 1 255 ? -15.516 8.706 21.805 1.00 97.00 255 LYS A N 1
ATOM 2076 C CA . LYS A 1 255 ? -15.821 9.296 20.508 1.00 97.00 255 LYS A CA 1
ATOM 2077 C C . LYS A 1 255 ? -14.619 9.130 19.587 1.00 97.00 255 LYS A C 1
ATOM 2079 O O . LYS A 1 255 ? -13.497 9.480 19.944 1.00 97.00 255 LYS A O 1
ATOM 2084 N N . VAL A 1 256 ? -14.856 8.606 18.394 1.00 96.81 256 VAL A N 1
ATOM 2085 C CA . VAL A 1 256 ? -13.846 8.347 17.371 1.00 96.81 256 VAL A CA 1
ATOM 2086 C C . VAL A 1 256 ? -14.304 8.985 16.074 1.00 96.81 256 VAL A C 1
ATOM 2088 O O . VAL A 1 256 ? -15.303 8.582 15.489 1.00 96.81 256 VAL A O 1
ATOM 2091 N N . THR A 1 257 ? -13.552 9.966 15.592 1.00 97.06 257 THR A N 1
ATOM 2092 C CA . THR A 1 257 ? -13.774 10.574 14.277 1.00 97.06 257 THR A CA 1
ATOM 2093 C C . THR A 1 257 ? -12.672 10.119 13.334 1.00 97.06 257 THR A C 1
ATOM 2095 O O . THR A 1 257 ? -11.494 10.203 13.681 1.00 97.06 257 THR A O 1
ATOM 2098 N N . LEU A 1 258 ? -13.052 9.637 12.152 1.00 96.12 258 LEU A N 1
ATOM 2099 C CA . LEU A 1 258 ? -12.128 9.232 11.097 1.00 96.12 258 LEU A CA 1
ATOM 2100 C C . LEU A 1 258 ? -12.334 10.144 9.888 1.00 96.12 258 LEU A C 1
ATOM 2102 O O . LEU A 1 258 ? -13.469 10.356 9.460 1.00 96.12 258 LEU A O 1
ATOM 2106 N N . ASN A 1 259 ? -11.249 10.681 9.336 1.00 94.88 259 ASN A N 1
ATOM 2107 C CA . ASN A 1 259 ? -11.298 11.349 8.037 1.00 94.88 259 ASN A CA 1
ATOM 2108 C C . ASN A 1 259 ? -11.528 10.326 6.912 1.00 94.88 259 ASN A C 1
ATOM 2110 O O . ASN A 1 259 ? -11.486 9.115 7.124 1.00 94.88 259 ASN A O 1
ATOM 2114 N N . GLN A 1 260 ? -11.759 10.813 5.690 1.00 94.12 260 GLN A N 1
ATOM 2115 C CA . GLN A 1 260 ? -11.913 9.944 4.526 1.00 94.12 260 GLN A CA 1
ATOM 2116 C C . GLN A 1 260 ? -10.637 9.092 4.343 1.00 94.12 260 GLN A C 1
ATOM 2118 O O . GLN A 1 260 ? -9.552 9.658 4.177 1.00 94.12 260 GLN A O 1
ATOM 2123 N N . PRO A 1 261 ? -10.717 7.754 4.415 1.00 94.81 261 PRO A N 1
ATOM 2124 C CA . PRO A 1 261 ? -9.531 6.909 4.465 1.00 94.81 261 PRO A CA 1
ATOM 2125 C C . PRO A 1 261 ? -8.883 6.725 3.095 1.00 94.81 261 PRO A C 1
ATOM 2127 O O . PRO A 1 261 ? -9.534 6.776 2.055 1.00 94.81 261 PRO A O 1
ATOM 2130 N N . PHE A 1 262 ? -7.596 6.413 3.102 1.00 95.31 262 PHE A N 1
ATOM 2131 C CA . PHE A 1 262 ? -6.916 5.788 1.980 1.00 95.31 262 PHE A CA 1
ATOM 2132 C C . PHE A 1 262 ? -7.202 4.284 2.039 1.00 95.31 262 PHE A C 1
ATOM 2134 O O . PHE A 1 262 ? -6.864 3.645 3.037 1.00 95.31 262 PHE A O 1
ATOM 2141 N N . LEU A 1 263 ? -7.835 3.730 1.002 1.00 95.62 263 LEU A N 1
ATOM 2142 C CA . LEU A 1 263 ? -8.204 2.315 0.918 1.00 95.62 263 LEU A CA 1
ATOM 2143 C C . LEU A 1 263 ? -7.363 1.630 -0.157 1.00 95.62 263 LEU A C 1
ATOM 2145 O O . LEU A 1 263 ? -7.593 1.820 -1.351 1.00 95.62 263 LEU A O 1
ATOM 2149 N N . LEU A 1 264 ? -6.391 0.831 0.281 1.00 95.50 264 LEU A N 1
ATOM 2150 C CA . LEU A 1 264 ? -5.493 0.080 -0.591 1.00 95.50 264 LEU A CA 1
ATOM 2151 C C . LEU A 1 264 ? -5.828 -1.402 -0.482 1.00 95.50 264 LEU A C 1
ATOM 2153 O O . LEU A 1 264 ? -5.719 -1.985 0.600 1.00 95.50 264 LEU A O 1
ATOM 2157 N N . LEU A 1 265 ? -6.238 -2.002 -1.596 1.00 95.75 265 LEU A N 1
ATOM 2158 C CA . LEU A 1 265 ? -6.531 -3.424 -1.668 1.00 95.75 265 LEU A CA 1
ATOM 2159 C C . LEU A 1 265 ? -5.571 -4.110 -2.635 1.00 95.75 265 LEU A C 1
ATOM 2161 O O . LEU A 1 265 ? -5.038 -3.503 -3.562 1.00 95.75 265 LEU A O 1
ATOM 2165 N N . HIS A 1 266 ? -5.344 -5.390 -2.379 1.00 96.19 266 HIS A N 1
ATOM 2166 C CA . HIS A 1 266 ? -4.745 -6.305 -3.335 1.00 96.19 266 HIS A CA 1
ATOM 2167 C C . HIS A 1 266 ? -5.156 -7.724 -2.948 1.00 96.19 266 HIS A C 1
ATOM 2169 O O . HIS A 1 266 ? -4.673 -8.259 -1.943 1.00 96.19 266 HIS A O 1
ATOM 2175 N N . LYS A 1 267 ? -6.036 -8.343 -3.741 1.00 93.38 267 LYS A N 1
ATOM 2176 C CA . LYS A 1 267 ? -6.599 -9.674 -3.443 1.00 93.38 267 LYS A CA 1
ATOM 2177 C C . LYS A 1 267 ? -7.273 -9.698 -2.055 1.00 93.38 267 LYS A C 1
ATOM 2179 O O . LYS A 1 267 ? -8.307 -9.069 -1.844 1.00 93.38 267 LYS A O 1
ATOM 2184 N N . ASP A 1 268 ? -6.714 -10.442 -1.106 1.00 94.88 268 ASP A N 1
ATOM 2185 C CA . ASP A 1 268 ? -7.194 -10.574 0.270 1.00 94.88 268 ASP A CA 1
ATOM 2186 C C . ASP A 1 268 ? -6.624 -9.511 1.222 1.00 94.88 268 ASP A C 1
ATOM 2188 O O . ASP A 1 268 ? -7.138 -9.355 2.330 1.00 94.88 268 ASP A O 1
ATOM 2192 N N . GLN A 1 269 ? -5.605 -8.760 0.803 1.00 97.62 269 GLN A N 1
ATOM 2193 C CA . GLN A 1 269 ? -4.946 -7.740 1.614 1.00 97.62 269 GLN A CA 1
ATOM 2194 C C . GLN A 1 269 ? -5.727 -6.429 1.592 1.00 97.62 269 GLN A C 1
ATOM 2196 O O . GLN A 1 269 ? -6.175 -5.969 0.540 1.00 97.62 269 GLN A O 1
ATOM 2201 N N . LEU A 1 270 ? -5.839 -5.807 2.762 1.00 98.00 270 LEU A N 1
ATOM 2202 C CA . LEU A 1 270 ? -6.413 -4.482 2.940 1.00 98.00 270 LEU A CA 1
ATOM 2203 C C . LEU A 1 270 ? -5.499 -3.649 3.840 1.00 98.00 270 LEU A C 1
ATOM 2205 O O . LEU A 1 270 ? -5.179 -4.065 4.956 1.00 98.00 270 LEU A O 1
ATOM 2209 N N . ILE A 1 271 ? -5.116 -2.464 3.369 1.00 98.25 271 ILE A N 1
ATOM 2210 C CA . ILE A 1 271 ? -4.522 -1.408 4.188 1.00 98.25 271 ILE A CA 1
ATOM 2211 C C . ILE A 1 271 ? -5.473 -0.217 4.188 1.00 98.25 271 ILE A C 1
ATOM 2213 O O . ILE A 1 271 ? -5.848 0.300 3.136 1.00 98.25 271 ILE A O 1
ATOM 2217 N N . ILE A 1 272 ? -5.834 0.227 5.387 1.00 97.94 272 ILE A N 1
ATOM 2218 C CA . ILE A 1 272 ? -6.586 1.453 5.623 1.00 97.94 272 ILE A CA 1
ATOM 2219 C C . ILE A 1 272 ? -5.649 2.434 6.310 1.00 97.94 272 ILE A C 1
ATOM 2221 O O . ILE A 1 272 ? -5.130 2.131 7.384 1.00 97.94 272 ILE A O 1
ATOM 2225 N N . LYS A 1 273 ? -5.473 3.620 5.729 1.00 97.19 273 LYS A N 1
ATOM 2226 C CA . LYS A 1 273 ? -4.749 4.733 6.356 1.00 97.19 273 LYS A CA 1
ATOM 2227 C C . LYS A 1 273 ? -5.691 5.918 6.530 1.00 97.19 273 LYS A C 1
ATOM 2229 O O . LYS A 1 273 ? -6.315 6.353 5.568 1.00 97.19 273 LYS A O 1
ATOM 2234 N N . THR A 1 274 ? -5.832 6.430 7.746 1.00 96.69 274 THR A N 1
ATOM 2235 C CA . THR A 1 274 ? -6.766 7.524 8.047 1.00 96.69 274 THR A CA 1
ATOM 2236 C C . THR A 1 274 ? -6.235 8.428 9.143 1.00 96.69 274 THR A C 1
ATOM 2238 O O . THR A 1 274 ? -5.540 7.969 10.043 1.00 96.69 274 THR A O 1
ATOM 2241 N N . LEU A 1 275 ? -6.593 9.710 9.101 1.00 96.06 275 LEU A N 1
ATOM 2242 C CA . LEU A 1 275 ? -6.482 10.564 10.279 1.00 96.06 275 LEU A CA 1
ATOM 2243 C C . LEU A 1 275 ? -7.595 10.173 11.252 1.00 96.06 275 LEU A C 1
ATOM 2245 O O . LEU A 1 275 ? -8.733 9.916 10.842 1.00 96.06 275 LEU A O 1
ATOM 2249 N N . GLN A 1 276 ? -7.237 10.064 12.523 1.00 96.62 276 GLN A N 1
ATOM 2250 C CA . GLN A 1 276 ? -8.111 9.661 13.610 1.00 96.62 276 GLN A CA 1
ATOM 2251 C C . GLN A 1 276 ? -8.053 10.727 14.695 1.00 96.62 276 GLN A C 1
ATOM 2253 O O . GLN A 1 276 ? -6.970 11.052 15.177 1.00 96.62 276 GLN A O 1
ATOM 2258 N N . LYS A 1 277 ? -9.224 11.181 15.137 1.00 96.38 277 LYS A N 1
ATOM 2259 C CA . LYS A 1 277 ? -9.401 11.882 16.407 1.00 96.38 277 LYS A CA 1
ATOM 2260 C C . LYS A 1 277 ? -10.092 10.946 17.392 1.00 96.38 277 LYS A C 1
ATOM 2262 O O . LYS A 1 277 ? -11.196 10.479 17.113 1.00 96.38 277 LYS A O 1
ATOM 2267 N N . TYR A 1 278 ? -9.451 10.677 18.519 1.00 95.19 278 TYR A N 1
ATOM 2268 C CA 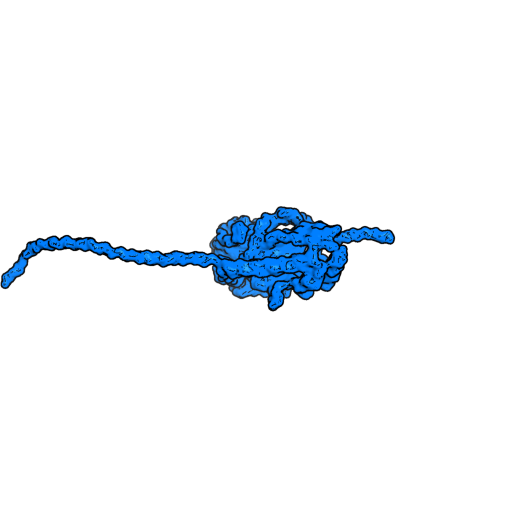. TYR A 1 278 ? -10.019 9.919 19.627 1.00 95.19 278 TYR A CA 1
ATOM 2269 C C . TYR A 1 278 ? -10.264 10.849 20.812 1.00 95.19 278 TYR A C 1
ATOM 2271 O O . TYR A 1 278 ? -9.390 11.631 21.179 1.00 95.19 278 TYR A O 1
ATOM 2279 N N . GLU A 1 279 ? -11.431 10.739 21.437 1.00 96.12 279 GLU A N 1
ATOM 2280 C CA . GLU A 1 279 ? -11.805 11.503 22.626 1.00 96.12 279 GLU A CA 1
ATOM 2281 C C . GLU A 1 279 ? -12.531 10.588 23.622 1.00 96.12 279 GLU A C 1
ATOM 2283 O O . GLU A 1 279 ? -13.454 9.860 23.261 1.00 96.12 279 GLU A O 1
ATOM 2288 N N . SER A 1 280 ? -12.133 10.631 24.890 1.00 93.88 280 SER A N 1
ATOM 2289 C CA . SER A 1 280 ? -12.842 10.022 26.017 1.00 93.88 280 SER A CA 1
ATOM 2290 C C . SER A 1 280 ? -12.954 11.002 27.183 1.00 93.88 280 SER A C 1
ATOM 2292 O O . SER A 1 280 ? -12.437 12.117 27.129 1.00 93.88 280 SER A O 1
ATOM 2294 N N . ASP A 1 281 ? -13.581 10.578 28.281 1.00 92.62 281 ASP A N 1
ATOM 2295 C CA . ASP A 1 281 ? -13.659 11.364 29.519 1.00 92.62 281 ASP A CA 1
ATOM 2296 C C . ASP A 1 281 ? -12.296 11.612 30.194 1.00 92.62 281 ASP A C 1
ATOM 2298 O O . ASP A 1 281 ? -12.218 12.386 31.146 1.00 92.62 281 ASP A O 1
ATOM 2302 N N . ARG A 1 282 ? -11.222 10.949 29.742 1.00 91.38 282 ARG A N 1
ATOM 2303 C CA . ARG A 1 282 ? -9.898 11.000 30.391 1.00 91.38 282 ARG A CA 1
ATOM 2304 C C . ARG A 1 282 ? -8.731 11.241 29.448 1.00 91.38 282 ARG A C 1
ATOM 2306 O O . ARG A 1 282 ? -7.616 11.430 29.922 1.00 91.38 282 ARG A O 1
ATOM 2313 N N . HIS A 1 283 ? -8.948 11.143 28.143 1.00 89.56 283 HIS A N 1
ATOM 2314 C CA . HIS A 1 283 ? -7.871 11.164 27.165 1.00 89.56 283 HIS A CA 1
ATOM 2315 C C . HIS A 1 283 ? -8.378 11.681 25.827 1.00 89.56 283 HIS A C 1
ATOM 2317 O O . HIS A 1 283 ? -9.510 11.404 25.437 1.00 89.56 283 HIS A O 1
ATOM 2323 N N . ALA A 1 284 ? -7.521 12.392 25.110 1.00 92.81 284 ALA A N 1
ATOM 2324 C CA . ALA A 1 284 ? -7.765 12.757 23.730 1.00 92.81 284 ALA A CA 1
ATOM 2325 C C . ALA A 1 284 ? -6.465 12.630 22.942 1.00 92.81 284 ALA A C 1
ATOM 2327 O O . ALA A 1 284 ? -5.393 13.004 23.425 1.00 92.81 284 ALA A O 1
ATOM 2328 N N . ASP A 1 285 ? -6.563 12.115 21.724 1.00 93.75 285 ASP A N 1
ATOM 2329 C CA . ASP A 1 285 ? -5.452 12.091 20.789 1.00 93.75 285 ASP A CA 1
ATOM 2330 C C . ASP A 1 285 ? -5.905 12.329 19.354 1.00 93.75 285 ASP A C 1
ATOM 2332 O O . ASP A 1 285 ? -7.079 12.213 18.992 1.00 93.75 285 ASP A O 1
ATOM 2336 N N . TYR A 1 286 ? -4.928 12.724 18.549 1.00 94.69 286 TYR A N 1
ATOM 2337 C CA . TYR A 1 286 ? -5.074 12.921 17.126 1.00 94.69 286 TYR A CA 1
ATOM 2338 C C . TYR A 1 286 ? -3.829 12.384 16.431 1.00 94.69 286 TYR A C 1
ATOM 2340 O O . TYR A 1 286 ? -2.705 12.602 16.898 1.00 94.69 286 TYR A O 1
ATOM 2348 N N . GLY A 1 287 ? -4.020 11.651 15.340 1.00 95.25 287 GLY A N 1
ATOM 2349 C CA . GLY A 1 287 ? -2.900 11.079 14.613 1.00 95.25 287 GLY A CA 1
ATOM 2350 C C . GLY A 1 287 ? -3.292 10.242 13.410 1.00 95.25 287 GLY A C 1
ATOM 2351 O O . GLY A 1 287 ? -4.468 10.093 13.075 1.00 95.25 287 GLY A O 1
ATOM 2352 N N . VAL A 1 288 ? -2.280 9.674 12.765 1.00 95.94 288 VAL A N 1
ATOM 2353 C CA . VAL A 1 288 ? -2.440 8.755 11.641 1.00 95.94 288 VAL A CA 1
ATOM 2354 C C . VAL A 1 288 ? -2.660 7.352 12.186 1.00 95.94 288 VAL A C 1
ATOM 2356 O O . VAL A 1 288 ? -1.831 6.807 12.911 1.00 95.94 288 VAL A O 1
ATOM 2359 N N . LYS A 1 289 ? -3.784 6.749 11.812 1.00 96.62 289 LYS A N 1
ATOM 2360 C CA . LYS A 1 289 ? -4.128 5.357 12.077 1.00 96.62 289 LYS A CA 1
ATOM 2361 C C . LYS A 1 289 ? -3.891 4.533 10.816 1.00 96.62 289 LYS A C 1
ATOM 2363 O O . LYS A 1 289 ? -4.424 4.862 9.755 1.00 96.62 289 LYS A O 1
ATOM 2368 N N . VAL A 1 290 ? -3.152 3.436 10.953 1.00 97.62 290 VAL A N 1
ATOM 2369 C CA . VAL A 1 290 ? -2.989 2.424 9.904 1.00 97.62 290 VAL A CA 1
ATOM 2370 C C . VAL A 1 290 ? -3.555 1.099 10.399 1.00 97.62 290 VAL A C 1
ATOM 2372 O O . VAL A 1 290 ? -3.200 0.617 11.476 1.00 97.62 290 VAL A O 1
ATOM 2375 N N . VAL A 1 291 ? -4.456 0.510 9.619 1.00 98.12 291 VAL A N 1
ATOM 2376 C CA . VAL A 1 291 ? -5.067 -0.793 9.889 1.00 98.12 291 VAL A CA 1
ATOM 2377 C C . VAL A 1 291 ? -4.720 -1.723 8.738 1.00 98.12 291 VAL A C 1
ATOM 2379 O O . VAL A 1 291 ? -5.043 -1.433 7.588 1.00 98.12 291 VAL A O 1
ATOM 2382 N N . HIS A 1 292 ? -4.093 -2.855 9.048 1.00 98.44 292 HIS A N 1
ATOM 2383 C CA . HIS A 1 292 ? -3.913 -3.944 8.093 1.00 98.44 292 HIS A CA 1
ATOM 2384 C C . HIS A 1 292 ? -4.913 -5.047 8.408 1.00 98.44 292 HIS A C 1
ATOM 2386 O O . HIS A 1 292 ? -5.015 -5.496 9.554 1.00 98.44 292 HIS A O 1
ATOM 2392 N N . ALA A 1 293 ? -5.613 -5.518 7.386 1.00 98.38 293 ALA A N 1
ATOM 2393 C CA . ALA A 1 293 ? -6.601 -6.575 7.496 1.00 98.38 293 ALA A CA 1
ATOM 2394 C C . ALA A 1 293 ? -6.449 -7.602 6.369 1.00 98.38 293 ALA A C 1
ATOM 2396 O O . ALA A 1 293 ? -5.876 -7.320 5.316 1.00 98.38 293 ALA A O 1
ATOM 2397 N N . LEU A 1 294 ? -6.977 -8.800 6.614 1.00 97.38 294 LEU A N 1
ATOM 2398 C CA . LEU A 1 294 ? -7.094 -9.870 5.630 1.00 97.38 294 LEU A CA 1
ATOM 2399 C C . LEU A 1 294 ? -8.560 -10.238 5.434 1.00 97.38 294 LEU A C 1
ATOM 2401 O O . LEU A 1 294 ? -9.323 -10.319 6.400 1.00 97.38 294 LEU A O 1
ATOM 2405 N N . ARG A 1 295 ? -8.963 -10.463 4.184 1.00 96.00 295 ARG A N 1
ATOM 2406 C CA . ARG A 1 295 ? -10.291 -10.981 3.859 1.00 96.00 295 ARG A CA 1
ATOM 2407 C C . ARG A 1 295 ? -10.359 -12.458 4.233 1.00 96.00 295 ARG A C 1
ATOM 2409 O O . ARG A 1 295 ? -9.574 -13.269 3.756 1.00 96.00 295 ARG A O 1
ATOM 2416 N N . THR A 1 296 ? -11.340 -12.809 5.052 1.00 92.88 296 THR A N 1
ATOM 2417 C CA . THR A 1 296 ? -11.682 -14.193 5.394 1.00 92.88 296 THR A CA 1
ATOM 2418 C C . THR A 1 296 ? -13.044 -14.556 4.797 1.00 92.88 296 THR A C 1
ATOM 2420 O O . THR A 1 296 ? -13.725 -13.706 4.217 1.00 92.88 296 THR A O 1
ATOM 2423 N N . LYS A 1 297 ? -13.478 -15.810 4.974 1.00 89.62 297 LYS A N 1
ATOM 2424 C CA . LYS A 1 297 ? -14.837 -16.247 4.609 1.00 89.62 297 LYS A CA 1
ATOM 2425 C C . LYS A 1 297 ? -15.941 -15.443 5.321 1.00 89.62 297 LYS A C 1
ATOM 2427 O O . LYS A 1 297 ? -17.018 -15.282 4.765 1.00 89.62 297 LYS A O 1
ATOM 2432 N N . ASP A 1 298 ? -15.643 -14.914 6.510 1.00 86.94 298 ASP A N 1
ATOM 2433 C CA . ASP A 1 298 ? -16.581 -14.188 7.375 1.00 86.94 298 ASP A CA 1
ATOM 2434 C C . ASP A 1 298 ? -16.390 -12.657 7.269 1.00 86.94 298 ASP A C 1
ATOM 2436 O O . ASP A 1 298 ? -16.821 -11.902 8.139 1.00 86.94 298 ASP A O 1
ATOM 2440 N N . GLY A 1 299 ? -15.691 -12.185 6.228 1.00 92.31 299 GLY A N 1
ATOM 2441 C CA . GLY A 1 299 ? -15.338 -10.776 6.030 1.00 92.31 299 GLY A CA 1
ATOM 2442 C C . GLY A 1 299 ? -13.910 -10.434 6.463 1.00 92.31 299 GLY A C 1
ATOM 2443 O O . GLY A 1 299 ? -13.086 -11.315 6.717 1.00 92.31 299 GLY A O 1
ATOM 2444 N N . TYR A 1 300 ? -13.581 -9.143 6.499 1.00 97.25 300 TYR A N 1
ATOM 2445 C CA . TYR A 1 300 ? -12.242 -8.682 6.874 1.00 97.25 300 TYR A CA 1
ATOM 2446 C C . TYR A 1 300 ? -11.968 -8.852 8.371 1.00 97.25 300 TYR A C 1
ATOM 2448 O O . TYR A 1 300 ? -12.822 -8.541 9.206 1.00 97.25 300 TYR A O 1
ATOM 2456 N N . LYS A 1 301 ? -10.750 -9.298 8.696 1.00 97.81 301 LYS A N 1
ATOM 2457 C CA . LYS A 1 301 ? -10.206 -9.353 10.058 1.00 97.81 301 LYS A CA 1
ATOM 2458 C C . LYS A 1 301 ? -8.918 -8.548 10.158 1.00 97.81 301 LYS A C 1
ATOM 2460 O O . LYS A 1 301 ? -8.021 -8.692 9.329 1.00 97.81 301 LYS A O 1
ATOM 2465 N N . ILE A 1 302 ? -8.828 -7.707 11.181 1.00 98.31 302 ILE A N 1
ATOM 2466 C CA . ILE A 1 302 ? -7.681 -6.846 11.462 1.00 98.31 302 ILE A CA 1
ATOM 2467 C C . ILE A 1 302 ? -6.536 -7.697 12.014 1.00 98.31 302 ILE A C 1
ATOM 2469 O O . ILE A 1 302 ? -6.684 -8.363 13.035 1.00 98.31 302 ILE A O 1
ATOM 2473 N N . ILE A 1 303 ? -5.376 -7.637 11.363 1.00 97.56 303 ILE A N 1
ATOM 2474 C CA . ILE A 1 303 ? -4.160 -8.370 11.751 1.00 97.56 303 ILE A CA 1
ATOM 2475 C C . ILE A 1 303 ? -3.094 -7.466 12.383 1.00 97.56 303 ILE A C 1
ATOM 2477 O O . ILE A 1 303 ? -2.201 -7.950 13.085 1.00 97.56 303 ILE A O 1
ATOM 2481 N N . ARG A 1 304 ? -3.167 -6.155 12.136 1.00 97.31 304 ARG A N 1
ATOM 2482 C CA . ARG A 1 304 ? -2.236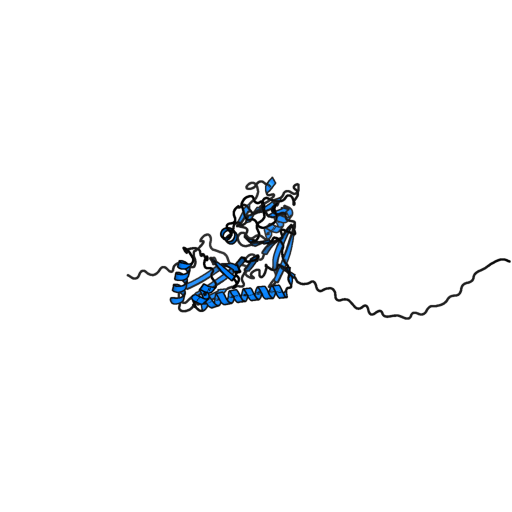 -5.165 12.678 1.00 97.31 304 ARG A CA 1
ATOM 2483 C C . ARG A 1 304 ? -2.896 -3.804 12.762 1.00 97.31 304 ARG A C 1
ATOM 2485 O O . ARG A 1 304 ? -3.580 -3.387 11.833 1.00 97.31 304 ARG A O 1
ATOM 2492 N N . GLU A 1 305 ? -2.613 -3.105 13.850 1.00 95.69 305 GLU A N 1
ATOM 2493 C CA . GLU A 1 305 ? -2.899 -1.684 13.979 1.00 95.69 305 GLU A CA 1
ATOM 2494 C C . GLU A 1 305 ? -1.655 -0.915 14.376 1.00 95.69 305 GLU A C 1
ATOM 2496 O O . GLU A 1 305 ? -0.909 -1.335 15.263 1.00 95.69 305 GLU A O 1
ATOM 2501 N N . GLU A 1 306 ? -1.500 0.249 13.765 1.00 94.50 306 GLU A N 1
ATOM 2502 C CA . GLU A 1 306 ? -0.446 1.206 14.062 1.00 94.50 306 GLU A CA 1
ATOM 2503 C C . GLU A 1 306 ? -1.076 2.586 14.208 1.00 94.50 306 GLU A C 1
ATOM 2505 O O . GLU A 1 306 ? -2.091 2.898 13.580 1.00 94.50 306 GLU A O 1
ATOM 2510 N N . TRP A 1 307 ? -0.522 3.381 15.112 1.00 93.56 307 TRP A N 1
ATOM 2511 C CA . TRP A 1 307 ? -0.962 4.743 15.345 1.00 93.56 307 TRP A CA 1
ATOM 2512 C C . TRP A 1 307 ? 0.264 5.601 15.603 1.00 93.56 307 TRP A C 1
ATOM 2514 O O . TRP A 1 307 ? 1.132 5.209 16.381 1.00 93.56 307 TRP A O 1
ATOM 2524 N N . GLU A 1 308 ? 0.310 6.759 14.965 1.00 91.62 308 GLU A N 1
ATOM 2525 C CA . GLU A 1 308 ? 1.379 7.731 15.130 1.00 91.62 308 GLU A CA 1
ATOM 2526 C C . GLU A 1 308 ? 0.774 9.114 15.341 1.00 91.62 308 GLU A C 1
ATOM 2528 O O . GLU A 1 308 ? -0.158 9.515 14.640 1.00 91.62 308 GLU A O 1
ATOM 2533 N N . LYS A 1 309 ? 1.305 9.849 16.321 1.00 91.50 309 LYS A N 1
ATOM 2534 C CA . LYS A 1 309 ? 0.880 11.222 16.580 1.00 91.50 309 LYS A CA 1
ATOM 2535 C C . LYS A 1 309 ? 1.229 12.092 15.374 1.00 91.50 309 LYS A C 1
ATOM 2537 O O . LYS A 1 309 ? 2.383 12.131 14.950 1.00 91.50 309 LYS A O 1
ATOM 2542 N N . ALA A 1 310 ? 0.243 12.828 14.885 1.00 88.81 310 ALA A N 1
ATOM 2543 C CA . ALA A 1 310 ? 0.402 13.776 13.792 1.00 88.81 310 ALA A CA 1
ATOM 2544 C C . ALA A 1 310 ? -0.366 15.063 14.093 1.00 88.81 310 ALA A C 1
ATOM 2546 O O . ALA A 1 310 ? -1.208 15.088 14.991 1.00 88.81 310 ALA A O 1
ATOM 2547 N N . ASP A 1 311 ? -0.069 16.126 13.357 1.00 83.25 311 ASP A N 1
ATOM 2548 C CA . ASP A 1 311 ? -0.953 17.287 13.264 1.00 83.25 311 ASP A CA 1
ATOM 2549 C C . ASP A 1 311 ? -2.012 17.098 12.162 1.00 83.25 311 ASP A C 1
ATOM 2551 O O . ASP A 1 311 ? -2.030 16.085 11.460 1.00 83.25 311 ASP A O 1
ATOM 2555 N N . GLU A 1 312 ? -2.906 18.076 11.995 1.00 73.75 312 GLU A N 1
ATOM 2556 C CA . GLU A 1 312 ? -3.979 18.035 10.985 1.00 73.75 312 GLU A CA 1
ATOM 2557 C C . GLU A 1 312 ? -3.461 17.971 9.538 1.00 73.75 312 GLU A C 1
ATOM 2559 O O . GLU A 1 312 ? -4.190 17.559 8.633 1.00 73.75 312 GLU A O 1
ATOM 2564 N N . THR A 1 313 ? -2.192 18.328 9.315 1.00 75.06 313 THR A N 1
ATOM 2565 C CA . THR A 1 313 ? -1.514 18.196 8.019 1.00 75.06 313 THR A CA 1
ATOM 2566 C C . THR A 1 313 ? -0.913 16.809 7.814 1.00 75.06 313 THR A C 1
ATOM 2568 O O . THR A 1 313 ? -0.314 16.562 6.775 1.00 75.06 313 THR A O 1
ATOM 2571 N N . GLY A 1 314 ? -1.071 15.894 8.776 1.00 65.75 314 GLY A N 1
ATOM 2572 C CA . GLY A 1 314 ? -0.479 14.559 8.743 1.00 65.75 314 GLY A CA 1
ATOM 2573 C C . GLY A 1 314 ? 1.005 14.526 9.053 1.00 65.75 314 GLY A C 1
ATOM 2574 O O . GLY A 1 314 ? 1.598 13.451 8.984 1.00 65.75 314 GLY A O 1
ATOM 2575 N N . THR A 1 315 ? 1.607 15.664 9.399 1.00 74.38 315 THR A N 1
ATOM 2576 C CA . THR A 1 315 ? 3.027 15.723 9.718 1.00 74.38 315 THR A CA 1
ATOM 2577 C C . THR A 1 315 ? 3.249 14.986 11.029 1.00 74.38 315 THR A C 1
ATOM 2579 O O . THR A 1 315 ? 2.755 15.391 12.086 1.00 74.38 315 THR A O 1
ATOM 2582 N N . THR A 1 316 ? 3.976 13.875 10.962 1.00 67.50 316 THR A N 1
ATOM 2583 C CA . THR A 1 316 ? 4.345 13.109 12.146 1.00 67.50 316 THR A CA 1
ATOM 2584 C C . THR A 1 316 ? 5.589 13.714 12.795 1.00 67.50 316 THR A C 1
ATOM 2586 O O . THR A 1 316 ? 6.469 14.268 12.133 1.00 67.50 316 THR A O 1
ATOM 2589 N N . SER A 1 317 ? 5.656 13.686 14.128 1.00 50.88 317 SER A N 1
ATOM 2590 C CA . SER A 1 317 ? 6.835 14.197 14.843 1.00 50.88 317 SER A CA 1
ATOM 2591 C C . SER A 1 317 ? 8.038 13.264 14.620 1.00 50.88 317 SER A C 1
ATOM 2593 O O . SER A 1 317 ? 7.855 12.048 14.681 1.00 50.88 317 SER A O 1
ATOM 2595 N N . PRO A 1 318 ? 9.272 13.775 14.411 1.00 38.88 318 PRO A N 1
ATOM 2596 C CA . PRO A 1 318 ? 10.428 12.927 14.136 1.00 38.88 318 PRO A CA 1
ATOM 2597 C C . PRO A 1 318 ? 10.651 11.900 15.251 1.00 38.88 318 PRO A C 1
ATOM 2599 O O . PRO A 1 318 ? 10.874 12.260 16.405 1.00 38.88 318 PRO A O 1
ATOM 2602 N N . ALA A 1 319 ? 10.620 10.622 14.873 1.00 37.00 319 ALA A N 1
ATOM 2603 C CA . ALA A 1 319 ? 11.062 9.477 15.660 1.00 37.00 319 ALA A CA 1
ATOM 2604 C C . ALA A 1 319 ? 10.476 9.370 17.081 1.00 37.00 319 ALA A C 1
ATOM 2606 O O . ALA A 1 319 ? 11.199 9.404 18.073 1.00 37.00 319 ALA A O 1
ATOM 2607 N N . GLN A 1 320 ? 9.192 9.033 17.166 1.00 32.31 320 GLN A N 1
ATOM 2608 C CA . GLN A 1 320 ? 8.798 7.912 18.015 1.00 32.31 320 GLN A CA 1
ATOM 2609 C C . GLN A 1 320 ? 7.803 7.065 17.228 1.00 32.31 320 GLN A C 1
ATOM 2611 O O . GLN A 1 320 ? 6.674 7.491 17.010 1.00 32.31 320 GLN A O 1
ATOM 2616 N N . ILE A 1 321 ? 8.186 5.834 16.866 1.00 36.88 321 ILE A N 1
ATOM 2617 C CA . ILE A 1 321 ? 7.206 4.750 16.726 1.00 36.88 321 ILE A CA 1
ATOM 2618 C C . ILE A 1 321 ? 6.628 4.574 18.132 1.00 36.88 321 ILE A C 1
ATOM 2620 O O . ILE A 1 321 ? 7.088 3.757 18.931 1.00 36.88 321 ILE A O 1
ATOM 2624 N N . SER A 1 322 ? 5.710 5.464 18.488 1.00 32.75 322 SER A N 1
ATOM 2625 C CA . SER A 1 322 ? 5.014 5.448 19.750 1.00 32.75 322 SER A CA 1
ATOM 2626 C C . SER A 1 322 ? 4.142 4.207 19.672 1.00 32.75 322 SER A C 1
ATOM 2628 O O . SER A 1 322 ? 3.299 4.076 18.785 1.00 32.75 322 SER A O 1
ATOM 2630 N N . ALA A 1 323 ? 4.311 3.283 20.620 1.00 37.69 323 ALA A N 1
ATOM 2631 C CA . ALA A 1 323 ? 3.163 2.489 21.024 1.00 37.69 323 ALA A CA 1
ATOM 2632 C C . ALA A 1 323 ? 1.986 3.463 21.218 1.00 37.69 323 ALA A C 1
ATOM 2634 O O . ALA A 1 323 ? 2.220 4.615 21.588 1.00 37.69 323 ALA A O 1
ATOM 2635 N N . LEU A 1 324 ? 0.774 3.016 20.888 1.00 43.41 324 LEU A N 1
ATOM 2636 C CA . LEU A 1 324 ? -0.514 3.668 21.166 1.00 43.41 324 LEU A CA 1
ATOM 2637 C C . LEU A 1 324 ? -0.454 4.705 22.307 1.00 43.41 324 LEU A C 1
ATOM 2639 O O . LEU A 1 324 ? 0.292 4.462 23.254 1.00 43.41 324 LEU A O 1
ATOM 2643 N N . PRO A 1 325 ? -1.264 5.784 22.246 1.00 36.06 325 PRO A N 1
ATOM 2644 C CA . PRO A 1 325 ? -1.225 6.950 23.142 1.00 36.06 325 PRO A CA 1
ATOM 2645 C C . PRO A 1 325 ? -0.717 6.637 24.554 1.00 36.06 325 PRO A C 1
ATOM 2647 O O . PRO A 1 325 ? -1.112 5.614 25.121 1.00 36.06 325 PRO A O 1
ATOM 2650 N N . PRO A 1 326 ? 0.137 7.516 25.116 1.00 32.03 326 PRO A N 1
ATOM 2651 C CA . PRO A 1 326 ? 0.985 7.217 26.259 1.00 32.03 326 PRO A CA 1
ATOM 2652 C C . PRO A 1 326 ? 0.207 6.487 27.344 1.00 32.03 326 PRO A C 1
ATOM 2654 O O . PRO A 1 326 ? -0.920 6.862 27.672 1.00 32.03 326 PRO A O 1
ATOM 2657 N N . VAL A 1 327 ? 0.845 5.461 27.918 1.00 40.25 327 VAL A N 1
ATOM 2658 C CA . VAL A 1 327 ? 0.492 4.951 29.243 1.00 40.25 327 VAL A CA 1
ATOM 2659 C C . VAL A 1 327 ? 0.230 6.180 30.101 1.00 40.25 327 VAL A C 1
ATOM 2661 O O . VAL A 1 327 ? 1.160 6.932 30.386 1.00 40.25 327 VAL A O 1
ATOM 2664 N N . SER A 1 328 ? -1.037 6.424 30.442 1.00 35.59 328 SER A N 1
ATOM 2665 C CA . SER A 1 328 ? -1.379 7.415 31.446 1.00 35.59 328 SER A CA 1
ATOM 2666 C C . SER A 1 328 ? -0.582 7.005 32.672 1.00 35.59 328 SER A C 1
ATOM 2668 O O . SER A 1 328 ? -0.845 5.938 33.234 1.00 35.59 328 SER A O 1
ATOM 2670 N N . SER A 1 329 ? 0.440 7.781 33.015 1.00 31.09 329 SER A N 1
ATOM 2671 C CA . SER A 1 329 ? 1.129 7.660 34.285 1.00 31.09 329 SER A CA 1
ATOM 2672 C C . SER A 1 329 ? 0.049 7.719 35.356 1.00 31.09 329 SER A C 1
ATOM 2674 O O . SER A 1 329 ? -0.579 8.761 35.551 1.00 31.09 329 SER A O 1
ATOM 2676 N N . GLU A 1 330 ? -0.240 6.575 35.969 1.00 31.39 330 GLU A N 1
ATOM 2677 C CA . GLU A 1 330 ? -1.053 6.533 37.172 1.00 31.39 330 GLU A CA 1
ATOM 2678 C C . GLU A 1 330 ? -0.368 7.443 38.201 1.00 31.39 330 GLU A C 1
ATOM 2680 O O . GLU A 1 330 ? 0.845 7.316 38.395 1.00 31.39 330 GLU A O 1
ATOM 2685 N N . PRO A 1 331 ? -1.084 8.371 38.858 1.00 27.89 331 PRO A N 1
ATOM 2686 C CA . PRO A 1 331 ? -0.562 8.937 40.085 1.00 27.89 331 PRO A CA 1
ATOM 2687 C C . PRO A 1 331 ? -0.410 7.774 41.065 1.00 27.89 331 PRO A C 1
ATOM 2689 O O . PRO A 1 331 ? -1.390 7.083 41.366 1.00 27.89 331 PRO A O 1
ATOM 2692 N N . GLN A 1 332 ? 0.823 7.531 41.517 1.00 28.84 332 GLN A N 1
ATOM 2693 C CA . GLN A 1 332 ? 1.054 6.682 42.676 1.00 28.84 332 GLN A CA 1
ATOM 2694 C C . GLN A 1 332 ? 0.190 7.242 43.805 1.00 28.84 332 GLN A C 1
ATOM 2696 O O . GLN A 1 332 ? 0.330 8.404 44.181 1.00 28.84 332 GLN A O 1
ATOM 2701 N N . LYS A 1 333 ? -0.772 6.440 44.258 1.00 29.84 333 LYS A N 1
ATOM 2702 C CA . LYS A 1 333 ? -1.414 6.678 45.544 1.00 29.84 333 LYS A CA 1
ATOM 2703 C C . LYS A 1 333 ? -0.441 6.210 46.617 1.00 29.84 333 LYS A C 1
ATOM 2705 O O . LYS A 1 333 ? 0.134 5.133 46.456 1.00 29.84 333 LYS A O 1
ATOM 2710 N N . ASP A 1 334 ? -0.283 7.074 47.613 1.00 37.22 334 ASP A N 1
ATOM 2711 C CA . ASP A 1 334 ? 0.591 6.957 48.784 1.00 37.22 334 ASP A CA 1
ATOM 2712 C C . ASP A 1 334 ? 0.580 5.580 49.462 1.00 37.22 334 ASP A C 1
ATOM 2714 O O . ASP A 1 334 ? -0.509 4.954 49.537 1.00 37.22 334 ASP A O 1
#

Secondary structure (DSSP, 8-state):
------------PPP---------PPP-----EEETTEEE--SSSSS-SEEEEEETTTTEEEEEEEETTEEEEEEEEE-B-BSB-S---STTS-BPP-EEEEEEEEE-TTSS-HHHHTT-EEEE--S-HHHHHTT------EEEEE-TTS-TTS-BSS-EEEEHHHHHHHHTT--TTTSEEEEESS--EEEHHHHHHHHHHHHHHHHHHHHHHHTT-HHHHHTTEEEEEE-TT-SSHHHHHHHHHHHHHH-S-EEEEEPSPEEEEETTEEEEEEEEEEEESS-EEEEEEEEEEEEETTEEEEEEEEEEEB-TT--BPTT----SS----PPPP-